Protein AF-A0A7K9PB47-F1 (afdb_monomer_lite)

Secondary structure (DSSP, 8-state):
--------------------TTTT--TT---------------------------------------------------PPS------TTS----HHHHHHHHHHHHHHHHHHHHHHHTT--S-S-SPPPHHHHHHHHHHHHHHHHHHHHHHHHHHHHHHHT---PPP--S--EEEEEEEEE-PPPTT-----------TT-PPPPPPPPPEEEEEEEEESSHHHHHHHS--PPPP-PPP-PBPTTT-SBPSS--

Structure (mmCIF, N/CA/C/O backbone):
data_AF-A0A7K9PB47-F1
#
_entry.id   AF-A0A7K9PB47-F1
#
loop_
_atom_site.group_PDB
_atom_site.id
_atom_site.type_symbol
_atom_site.label_atom_id
_atom_site.label_alt_id
_atom_site.label_comp_id
_atom_site.label_asym_id
_atom_site.label_entity_id
_atom_site.label_seq_id
_atom_site.pdbx_PDB_ins_code
_atom_site.Cartn_x
_atom_site.Cartn_y
_atom_site.Cartn_z
_atom_site.occupancy
_atom_site.B_iso_or_equiv
_atom_site.auth_seq_id
_atom_site.auth_comp_id
_atom_site.auth_asym_id
_atom_site.auth_atom_id
_atom_site.pdbx_PDB_model_num
ATOM 1 N N . GLN A 1 1 ? -32.574 -32.883 -0.681 1.00 42.81 1 GLN A N 1
ATOM 2 C CA . GLN A 1 1 ? -32.271 -33.623 0.556 1.00 42.81 1 GLN A CA 1
ATOM 3 C C . GLN A 1 1 ? -30.793 -33.930 0.488 1.00 42.81 1 GLN A C 1
ATOM 5 O O . GLN A 1 1 ? -30.391 -34.713 -0.362 1.00 42.81 1 GLN A O 1
ATOM 10 N N . GLU A 1 2 ? -29.992 -33.187 1.241 1.00 47.00 2 GLU A N 1
ATOM 11 C CA . GLU A 1 2 ? -28.548 -33.393 1.320 1.00 47.00 2 GLU A CA 1
ATOM 12 C C . GLU A 1 2 ? -28.329 -34.460 2.397 1.00 47.00 2 GLU A C 1
ATOM 14 O O . GLU A 1 2 ? -28.697 -34.274 3.552 1.00 47.00 2 GLU A O 1
ATOM 19 N N . SER A 1 3 ? -27.916 -35.649 1.963 1.00 59.19 3 SER A N 1
ATOM 20 C CA . SER A 1 3 ? -27.775 -36.840 2.800 1.00 59.19 3 SER A CA 1
ATOM 21 C C . SER A 1 3 ? -26.362 -36.865 3.369 1.00 59.19 3 SER A C 1
ATOM 23 O O . SER A 1 3 ? -25.454 -37.336 2.687 1.00 59.19 3 SER A O 1
ATOM 25 N N . GLY A 1 4 ? -26.177 -36.351 4.585 1.00 66.06 4 GLY A N 1
ATOM 26 C CA . GLY A 1 4 ? -24.879 -36.403 5.265 1.00 66.06 4 GLY A CA 1
ATOM 27 C C . GLY A 1 4 ? -24.755 -35.538 6.518 1.00 66.06 4 GLY A C 1
ATOM 28 O O . GLY A 1 4 ? -23.669 -35.032 6.771 1.00 66.06 4 GLY A O 1
ATOM 29 N N . ASP A 1 5 ? -25.842 -35.331 7.265 1.00 70.81 5 ASP A N 1
ATOM 30 C CA . ASP A 1 5 ? -25.784 -34.689 8.584 1.00 70.81 5 ASP A CA 1
ATOM 31 C C . ASP A 1 5 ? -25.682 -35.782 9.655 1.00 70.81 5 ASP A C 1
ATOM 33 O O . ASP A 1 5 ? -26.690 -36.266 10.173 1.00 70.81 5 ASP A O 1
ATOM 37 N N . ASP A 1 6 ? -24.461 -36.266 9.886 1.00 77.88 6 ASP A N 1
ATOM 38 C CA . ASP A 1 6 ? -24.178 -37.116 11.039 1.00 77.88 6 ASP A CA 1
ATOM 39 C C . ASP A 1 6 ? -24.142 -36.238 12.297 1.00 77.88 6 ASP A C 1
ATOM 41 O O . ASP A 1 6 ? -23.393 -35.263 12.375 1.00 77.88 6 ASP A O 1
ATOM 45 N N . GLU A 1 7 ? -24.954 -36.599 13.292 1.00 77.12 7 GLU A N 1
ATOM 46 C CA . GLU A 1 7 ? -25.097 -35.844 14.534 1.00 77.12 7 GLU A CA 1
ATOM 47 C C . GLU A 1 7 ? -23.755 -35.718 15.273 1.00 77.12 7 GLU A C 1
ATOM 49 O O . GLU A 1 7 ? -23.088 -36.714 15.577 1.00 77.12 7 GLU A O 1
ATOM 54 N N . TYR A 1 8 ? -23.358 -34.472 15.556 1.00 78.06 8 TYR A N 1
ATOM 55 C CA . TYR A 1 8 ? -22.094 -34.138 16.207 1.00 78.06 8 TYR A CA 1
ATOM 56 C C . TYR A 1 8 ? -21.969 -34.855 17.557 1.00 78.06 8 TYR A C 1
ATOM 58 O O . TYR A 1 8 ? -22.623 -34.505 18.540 1.00 78.06 8 TYR A O 1
ATOM 66 N N . ARG A 1 9 ? -21.081 -35.850 17.625 1.00 77.06 9 ARG A N 1
ATOM 67 C CA . ARG A 1 9 ? -20.628 -36.423 18.892 1.00 77.06 9 ARG A CA 1
ATOM 68 C C . ARG A 1 9 ? -19.480 -35.574 19.411 1.00 77.06 9 ARG A C 1
ATOM 70 O O . ARG A 1 9 ? -18.341 -35.761 18.998 1.00 77.06 9 ARG A O 1
ATOM 77 N N . GLY A 1 10 ? -19.797 -34.634 20.296 1.00 73.81 10 GLY A N 1
ATOM 78 C CA . GLY A 1 10 ? -18.779 -33.871 21.004 1.00 73.81 10 GLY A CA 1
ATOM 79 C C . GLY A 1 10 ? -17.890 -34.811 21.808 1.00 73.81 10 GLY A C 1
ATOM 80 O O . GLY A 1 10 ? -18.377 -35.519 22.691 1.00 73.81 10 GLY A O 1
ATOM 81 N N . GLU A 1 11 ? -16.593 -34.825 21.509 1.00 66.88 11 GLU A N 1
ATOM 82 C CA . GLU A 1 11 ? -15.598 -35.299 22.462 1.00 66.88 11 GLU A CA 1
ATOM 83 C C . GLU A 1 11 ? -15.623 -34.325 23.639 1.00 66.88 11 GLU A C 1
ATOM 85 O O . GLU A 1 11 ? -14.996 -33.272 23.623 1.00 66.88 11 GLU A O 1
ATOM 90 N N . HIS A 1 12 ? -16.422 -34.653 24.652 1.00 60.69 12 HIS A N 1
ATOM 91 C CA . HIS A 1 12 ? -16.389 -33.985 25.946 1.00 60.69 12 HIS A CA 1
ATOM 92 C C . HIS A 1 12 ? -15.155 -34.486 26.701 1.00 60.69 12 HIS A C 1
ATOM 94 O O . HIS A 1 12 ? -15.243 -35.180 27.710 1.00 60.69 12 HIS A O 1
ATOM 100 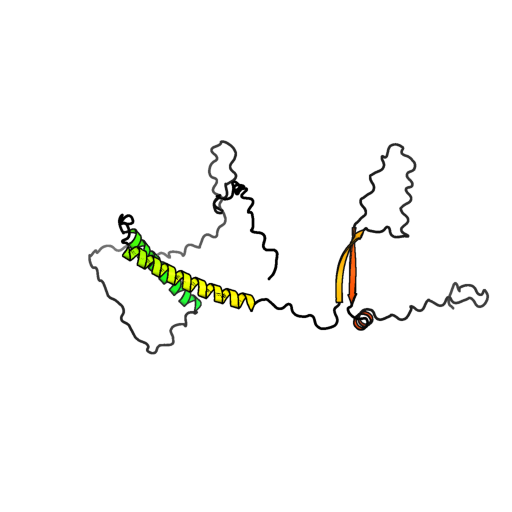N N . SER A 1 13 ? -13.976 -34.209 26.152 1.00 60.25 13 SER A N 1
ATOM 101 C CA . SER A 1 13 ? -12.800 -34.035 26.980 1.00 60.25 13 SER A CA 1
ATOM 102 C C . SER A 1 13 ? -12.888 -32.603 27.487 1.00 60.25 13 SER A C 1
ATOM 104 O O . SER A 1 13 ? -12.475 -31.680 26.788 1.00 60.25 13 SER A O 1
ATOM 106 N N . ASP A 1 14 ? -13.491 -32.416 28.662 1.00 65.88 14 ASP A N 1
ATOM 107 C CA . ASP A 1 14 ? -13.244 -31.219 29.467 1.00 65.88 14 ASP A CA 1
ATOM 108 C C . ASP A 1 14 ? -11.757 -31.231 29.832 1.00 65.88 14 ASP A C 1
ATOM 110 O O . ASP A 1 14 ? -11.345 -31.747 30.868 1.00 65.88 14 ASP A O 1
ATOM 114 N N . SER A 1 15 ? -10.919 -30.771 28.907 1.00 64.94 15 SER A N 1
ATOM 115 C CA . SER A 1 15 ? -9.595 -30.288 29.251 1.00 64.94 15 SER A CA 1
ATOM 116 C C . SER A 1 15 ? -9.831 -28.959 29.945 1.00 64.94 15 SER A C 1
ATOM 118 O O . SER A 1 15 ? -10.261 -28.007 29.289 1.00 64.94 15 SER A O 1
ATOM 120 N N . ASP A 1 16 ? -9.636 -28.928 31.260 1.00 76.12 16 ASP A N 1
ATOM 121 C CA . ASP A 1 16 ? -9.664 -27.691 32.030 1.00 76.12 16 ASP A CA 1
ATOM 122 C C . ASP A 1 16 ? -8.782 -26.647 31.322 1.00 76.12 16 ASP A C 1
ATOM 124 O O . ASP A 1 16 ? -7.660 -26.947 30.910 1.00 76.1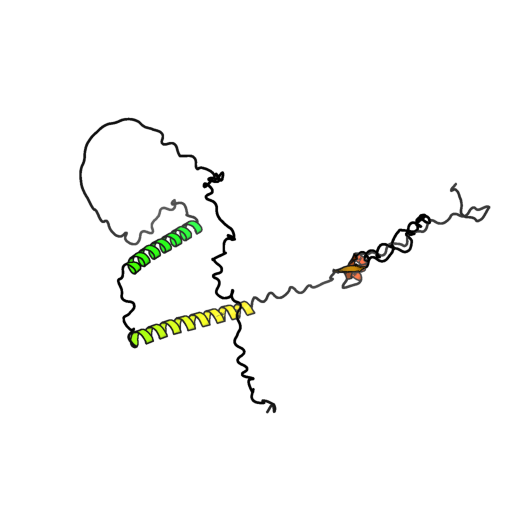2 16 ASP A O 1
ATOM 128 N N . ASP A 1 17 ? -9.327 -25.449 31.102 1.00 82.62 17 ASP A N 1
ATOM 129 C CA . ASP A 1 17 ? -8.623 -24.338 30.456 1.00 82.62 17 ASP A CA 1
ATOM 130 C C . ASP A 1 17 ? -7.521 -23.853 31.412 1.00 82.62 17 ASP A C 1
ATOM 132 O O . ASP A 1 17 ? -7.768 -23.081 32.341 1.00 82.62 17 ASP A O 1
ATOM 136 N N . GLU A 1 18 ? -6.320 -24.419 31.265 1.00 82.31 18 GLU A N 1
ATOM 137 C CA . GLU A 1 18 ? -5.145 -24.066 32.056 1.00 82.31 18 GLU A CA 1
ATOM 138 C C . GLU A 1 18 ? -4.691 -22.653 31.678 1.00 82.31 18 GLU A C 1
ATOM 140 O O . GLU A 1 18 ? -4.152 -22.418 30.596 1.00 82.31 18 GLU A O 1
ATOM 145 N N . VAL A 1 19 ? -4.912 -21.705 32.587 1.00 86.12 19 VAL A N 1
ATOM 146 C CA . VAL A 1 19 ? -4.502 -20.310 32.419 1.00 86.12 19 VAL A CA 1
ATOM 147 C C . VAL A 1 19 ? -3.184 -20.059 33.150 1.00 86.12 19 VAL A C 1
ATOM 149 O O . VAL A 1 19 ? -2.964 -20.583 34.246 1.00 86.12 19 VAL A O 1
ATOM 152 N N . ASP A 1 20 ? -2.303 -19.255 32.552 1.00 88.38 20 ASP A N 1
ATOM 153 C CA . ASP A 1 20 ? -1.016 -18.897 33.146 1.00 88.38 20 ASP A CA 1
ATOM 154 C C . ASP A 1 20 ? -1.204 -18.166 34.486 1.00 88.38 20 ASP A C 1
ATOM 156 O O . ASP A 1 20 ? -2.164 -17.426 34.710 1.00 88.38 20 ASP A O 1
ATOM 160 N N . SER A 1 21 ? -0.258 -18.353 35.408 1.00 84.81 21 SER A N 1
ATOM 161 C CA . SER A 1 21 ? -0.315 -17.754 36.750 1.00 84.81 21 SER A CA 1
ATOM 162 C C . SER A 1 21 ? -0.288 -16.220 36.756 1.00 84.81 21 SER A C 1
ATOM 164 O O . SER A 1 21 ? -0.483 -15.615 37.809 1.00 84.81 21 SER A O 1
ATOM 166 N N . ASP A 1 22 ? 0.006 -15.592 35.616 1.00 85.06 22 ASP A N 1
ATOM 167 C CA . ASP A 1 22 ? -0.012 -14.145 35.433 1.00 85.06 22 ASP A CA 1
ATOM 168 C C . ASP A 1 22 ? -1.356 -13.608 34.911 1.00 85.06 22 ASP A C 1
ATOM 170 O O . ASP A 1 22 ? -1.500 -12.406 34.737 1.00 85.06 22 ASP A O 1
ATOM 174 N N . PHE A 1 23 ? -2.377 -14.446 34.721 1.00 86.31 23 PHE A N 1
ATOM 175 C CA . PHE A 1 23 ? -3.677 -13.987 34.222 1.00 86.31 23 PHE A CA 1
ATOM 176 C C . PHE A 1 23 ? -4.409 -13.023 35.175 1.00 86.31 23 PHE A C 1
ATOM 178 O O . PHE A 1 23 ? -5.126 -12.132 34.722 1.00 86.31 23 PHE A O 1
ATOM 185 N N . ASP A 1 24 ? -4.194 -13.167 36.488 1.00 85.19 24 ASP A N 1
ATOM 186 C CA . ASP A 1 24 ? -4.797 -12.323 37.531 1.00 85.19 24 ASP A CA 1
ATOM 187 C C . ASP A 1 24 ? -3.859 -11.213 38.046 1.00 85.19 24 ASP A C 1
ATOM 189 O O . ASP A 1 24 ? -4.171 -10.557 39.047 1.00 85.19 24 ASP A O 1
ATOM 193 N N . ILE A 1 25 ? -2.696 -10.984 37.419 1.00 80.56 25 ILE A N 1
ATOM 194 C CA . ILE A 1 25 ? -1.851 -9.856 37.834 1.00 80.56 25 ILE A CA 1
ATOM 195 C C . ILE A 1 25 ? -2.499 -8.555 37.368 1.00 80.56 25 ILE A C 1
ATOM 197 O O . ILE A 1 25 ? -2.842 -8.379 36.200 1.00 80.56 25 ILE A O 1
ATOM 201 N N . ASP A 1 26 ? -2.675 -7.623 38.300 1.00 72.88 26 ASP A N 1
ATOM 202 C CA . ASP A 1 26 ? -3.113 -6.277 37.960 1.00 72.88 26 ASP A CA 1
ATOM 203 C C . ASP A 1 26 ? -2.008 -5.615 37.125 1.00 72.88 26 ASP A C 1
ATOM 205 O O . ASP A 1 26 ? -0.890 -5.417 37.604 1.00 72.88 26 ASP A O 1
ATOM 209 N N . GLU A 1 27 ? -2.321 -5.257 35.875 1.00 72.44 27 GLU A N 1
ATOM 210 C CA . GLU A 1 27 ? -1.405 -4.610 34.917 1.00 72.44 27 GLU A CA 1
ATOM 211 C C . GLU A 1 27 ? -0.850 -3.264 35.453 1.00 72.44 27 GLU A C 1
ATOM 213 O O . GLU A 1 27 ? 0.034 -2.651 34.856 1.00 72.44 27 GLU A O 1
ATOM 218 N N . GLY A 1 28 ? -1.369 -2.786 36.593 1.00 64.38 28 GLY A N 1
ATOM 219 C CA . GLY A 1 28 ? -0.919 -1.597 37.311 1.00 64.38 28 GLY A CA 1
ATOM 220 C C . GLY A 1 28 ? 0.114 -1.800 38.429 1.00 64.38 28 GLY A C 1
ATOM 221 O O . GLY A 1 28 ? 0.594 -0.783 38.937 1.00 64.38 28 GLY A O 1
ATOM 222 N N . ASP A 1 29 ? 0.465 -3.030 38.825 1.00 61.06 29 ASP A N 1
ATOM 223 C CA . ASP A 1 29 ? 1.405 -3.285 39.933 1.00 61.06 29 ASP A CA 1
ATOM 224 C C . ASP A 1 29 ? 2.690 -3.964 39.422 1.00 61.06 29 ASP A C 1
ATOM 226 O O . ASP A 1 29 ? 2.887 -5.174 39.518 1.00 61.06 29 ASP A O 1
ATOM 230 N N . GLU A 1 30 ? 3.590 -3.167 38.835 1.00 59.06 30 GLU A N 1
ATOM 231 C CA . GLU A 1 30 ? 4.958 -3.611 38.552 1.00 59.06 30 GLU A CA 1
ATOM 232 C C . GLU A 1 30 ? 5.680 -3.904 39.884 1.00 59.06 30 GLU A C 1
ATOM 234 O O . GLU A 1 30 ? 5.868 -2.980 40.688 1.00 59.06 30 GLU A O 1
ATOM 239 N N . PRO A 1 31 ? 6.161 -5.135 40.145 1.00 58.25 31 PRO A N 1
ATOM 240 C CA . PRO A 1 31 ? 7.009 -5.376 41.298 1.00 58.25 31 PRO A CA 1
ATOM 241 C C . PRO A 1 31 ? 8.332 -4.635 41.092 1.00 58.25 31 PRO A C 1
ATOM 243 O O . PRO A 1 31 ? 9.128 -4.951 40.204 1.00 58.25 31 PRO A O 1
ATOM 246 N N . GLY A 1 32 ? 8.586 -3.641 41.943 1.00 47.91 32 GLY A N 1
ATOM 247 C CA . GLY A 1 32 ? 9.916 -3.074 42.100 1.00 47.91 32 GLY A CA 1
ATOM 248 C C . GLY A 1 32 ? 10.896 -4.203 42.408 1.00 47.91 32 GLY A C 1
ATOM 249 O O . GLY A 1 32 ? 10.715 -4.949 43.367 1.00 47.91 32 GLY A O 1
ATOM 250 N N . SER A 1 33 ? 11.924 -4.344 41.577 1.00 42.16 33 SER A N 1
ATOM 251 C CA . SER A 1 33 ? 13.018 -5.287 41.773 1.00 42.16 33 SER A CA 1
ATOM 252 C C . SER A 1 33 ? 13.777 -4.966 43.071 1.00 42.16 33 SER A C 1
ATOM 254 O O . SER A 1 33 ? 14.760 -4.226 43.052 1.00 42.16 33 SER A O 1
ATOM 256 N N . GLU A 1 34 ? 13.319 -5.496 44.201 1.00 43.62 34 GLU A N 1
ATOM 257 C CA . GLU A 1 34 ? 14.030 -5.486 45.482 1.00 43.62 34 GLU A CA 1
ATOM 258 C C . GLU A 1 34 ? 14.085 -6.911 46.044 1.00 43.62 34 GLU A C 1
ATOM 260 O O . GLU A 1 34 ? 13.350 -7.295 46.949 1.00 43.62 34 GLU A O 1
ATOM 265 N N . GLN A 1 35 ? 15.013 -7.692 45.495 1.00 41.00 35 GLN A N 1
ATOM 266 C CA . GLN A 1 35 ? 15.653 -8.792 46.204 1.00 41.00 35 GLN A CA 1
ATOM 267 C C . GLN A 1 35 ? 17.108 -8.378 46.447 1.00 41.00 35 GLN A C 1
ATOM 269 O O . GLN A 1 35 ? 17.913 -8.405 45.522 1.00 41.00 35 GLN A O 1
ATOM 274 N N . ASP A 1 36 ? 17.386 -7.852 47.644 1.00 36.56 36 ASP A N 1
ATOM 275 C CA . ASP A 1 36 ? 18.501 -8.258 48.520 1.00 36.56 36 ASP A CA 1
ATOM 276 C C . ASP A 1 36 ? 18.820 -7.199 49.602 1.00 36.56 36 ASP A C 1
ATOM 278 O O . ASP A 1 36 ? 19.232 -6.074 49.329 1.00 36.56 36 ASP A O 1
ATOM 282 N N . GLU A 1 37 ? 18.621 -7.633 50.852 1.00 38.53 37 GLU A N 1
ATOM 283 C CA . GLU A 1 37 ? 19.482 -7.466 52.035 1.00 38.53 37 GLU A CA 1
ATOM 284 C C . GLU A 1 37 ? 19.964 -6.065 52.509 1.00 38.53 37 GLU A C 1
ATOM 286 O O . GLU A 1 37 ? 20.836 -5.407 51.947 1.00 38.53 37 GLU A O 1
ATOM 291 N N . ALA A 1 38 ? 19.460 -5.702 53.698 1.00 48.44 38 ALA A N 1
ATOM 292 C CA . ALA A 1 38 ? 20.196 -5.196 54.870 1.00 48.44 38 ALA A CA 1
ATOM 293 C C . ALA A 1 38 ? 21.276 -4.083 54.724 1.00 48.44 38 ALA A C 1
ATOM 295 O O . ALA A 1 38 ? 22.466 -4.366 54.660 1.00 48.44 38 ALA A O 1
ATOM 296 N N . GLU A 1 39 ? 20.891 -2.802 54.901 1.00 43.81 39 GLU A N 1
ATOM 297 C CA . GLU A 1 39 ? 21.663 -1.771 55.652 1.00 43.81 39 GLU A CA 1
ATOM 298 C C . GLU A 1 39 ? 20.893 -0.423 55.773 1.00 43.81 39 GLU A C 1
ATOM 300 O O . GLU A 1 39 ? 20.189 -0.024 54.839 1.00 43.81 39 GLU A O 1
ATOM 305 N N . PRO A 1 40 ? 21.046 0.373 56.859 1.00 53.28 40 PRO A N 1
ATOM 306 C CA . PRO A 1 40 ? 20.328 1.637 57.019 1.00 53.28 40 PRO A CA 1
ATOM 307 C C . PRO A 1 40 ? 21.060 2.782 56.300 1.00 53.28 40 PRO A C 1
ATOM 309 O O . PRO A 1 40 ? 21.861 3.516 56.886 1.00 53.28 40 PRO A O 1
ATOM 312 N N . ARG A 1 41 ? 20.777 2.981 55.008 1.00 48.97 41 ARG A N 1
ATOM 313 C CA . ARG A 1 41 ? 21.405 4.051 54.216 1.00 48.97 41 ARG A CA 1
ATOM 314 C C . ARG A 1 41 ? 20.557 5.325 54.174 1.00 48.97 41 ARG A C 1
ATOM 316 O O . ARG A 1 41 ? 19.419 5.373 53.718 1.00 48.97 41 ARG A O 1
ATOM 323 N N . ARG A 1 42 ? 21.156 6.398 54.697 1.00 58.91 42 ARG A N 1
ATOM 324 C CA . ARG A 1 42 ? 20.595 7.749 54.857 1.00 58.91 42 ARG A CA 1
ATOM 325 C C . ARG A 1 42 ? 20.043 8.279 53.527 1.00 58.91 42 ARG A C 1
ATOM 327 O O . ARG A 1 42 ? 20.755 8.311 52.525 1.00 58.91 42 ARG A O 1
ATOM 334 N N . ARG A 1 43 ? 18.800 8.778 53.539 1.00 53.75 43 ARG A N 1
ATOM 335 C CA . ARG A 1 43 ? 18.141 9.397 52.375 1.00 53.75 43 ARG A CA 1
ATOM 336 C C . ARG A 1 43 ? 18.904 10.640 51.906 1.00 53.75 43 ARG A C 1
ATOM 338 O O . ARG A 1 43 ? 18.721 11.738 52.430 1.00 53.75 43 ARG A O 1
ATOM 345 N N . ARG A 1 44 ? 19.747 10.479 50.885 1.00 56.66 44 ARG A N 1
ATOM 346 C CA . ARG A 1 44 ? 20.346 11.588 50.139 1.00 56.66 44 ARG A CA 1
ATOM 347 C C . ARG A 1 44 ? 19.273 12.141 49.201 1.00 56.66 44 ARG A C 1
ATOM 349 O O . ARG A 1 44 ? 18.940 11.506 48.207 1.00 56.66 44 ARG A O 1
ATOM 356 N N . ARG A 1 45 ? 18.693 13.303 49.530 1.00 61.19 45 ARG A N 1
ATOM 357 C CA . ARG A 1 45 ? 17.743 13.997 48.643 1.00 61.19 45 ARG A CA 1
ATOM 358 C C . ARG A 1 45 ? 18.419 14.254 47.296 1.00 61.19 45 ARG A C 1
ATOM 360 O O . ARG A 1 45 ? 19.369 15.030 47.220 1.00 61.19 45 ARG A O 1
ATOM 367 N N . VAL A 1 46 ? 17.914 13.614 46.247 1.00 51.31 46 VAL A N 1
ATOM 368 C CA . VAL A 1 46 ? 18.215 13.982 44.867 1.00 51.31 46 VAL A CA 1
ATOM 369 C C . VAL A 1 46 ? 17.554 15.335 44.624 1.00 51.31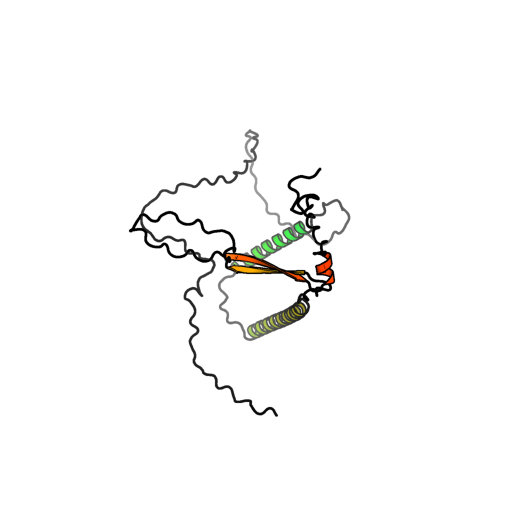 46 VAL A C 1
ATOM 371 O O . VAL A 1 46 ? 16.334 15.450 44.548 1.00 51.31 46 VAL A O 1
ATOM 374 N N . LEU A 1 47 ? 18.369 16.386 44.574 1.00 49.56 47 LEU A N 1
ATOM 375 C CA . LEU A 1 47 ? 17.966 17.693 44.068 1.00 49.56 47 LEU A CA 1
ATOM 376 C C . LEU A 1 47 ? 17.853 17.578 42.547 1.00 49.56 47 LEU A C 1
ATOM 378 O O . LEU A 1 47 ? 18.793 17.892 41.819 1.00 49.56 47 LEU A O 1
ATOM 382 N N . THR A 1 48 ? 16.708 17.116 42.052 1.00 53.72 48 THR A N 1
ATOM 383 C CA . THR A 1 48 ? 16.363 17.355 40.652 1.00 53.72 48 THR A CA 1
ATOM 384 C C . THR A 1 48 ? 16.285 18.867 40.469 1.00 53.72 48 THR A C 1
ATOM 386 O O . THR A 1 48 ? 15.557 19.539 41.204 1.00 53.72 48 THR A O 1
ATOM 389 N N . LYS A 1 49 ? 17.051 19.414 39.518 1.00 60.72 49 LYS A N 1
ATOM 390 C CA . LYS A 1 49 ? 16.946 20.808 39.062 1.00 60.72 49 LYS A CA 1
ATOM 391 C C . LYS A 1 49 ? 15.593 21.015 38.372 1.00 60.72 49 LYS A C 1
ATOM 393 O O . LYS A 1 49 ? 15.526 21.205 37.165 1.00 60.72 49 LYS A O 1
ATOM 398 N N . ALA A 1 50 ? 14.512 20.944 39.135 1.00 61.88 50 ALA A N 1
ATOM 399 C CA . ALA A 1 50 ? 13.202 21.389 38.718 1.00 61.88 50 ALA A CA 1
ATOM 400 C C . ALA A 1 50 ? 13.132 22.898 38.967 1.00 61.88 50 ALA A C 1
ATOM 402 O O . ALA A 1 50 ? 13.527 23.395 40.025 1.00 61.88 50 ALA A O 1
ATOM 403 N N . TYR A 1 51 ? 12.691 23.621 37.945 1.00 59.09 51 TYR A N 1
ATOM 404 C CA . TYR A 1 51 ? 12.468 25.059 37.951 1.00 59.09 51 TYR A CA 1
ATOM 405 C C . TYR A 1 51 ? 11.713 25.497 39.218 1.00 59.09 51 TYR A C 1
ATOM 407 O O . TYR A 1 51 ? 10.596 25.052 39.471 1.00 59.09 51 TYR A O 1
ATOM 415 N N . ARG A 1 52 ? 12.333 26.360 40.033 1.00 67.69 52 ARG A N 1
ATOM 416 C CA . ARG A 1 52 ? 11.689 26.974 41.199 1.00 67.69 52 ARG A CA 1
ATOM 417 C C . ARG A 1 52 ? 11.020 28.256 40.722 1.00 67.69 52 ARG A C 1
ATOM 419 O O . ARG A 1 52 ? 11.721 29.187 40.327 1.00 67.69 52 ARG A O 1
ATOM 426 N N . GLU A 1 53 ? 9.691 28.286 40.736 1.00 65.69 53 GLU A N 1
ATOM 427 C CA . GLU A 1 53 ? 8.927 29.465 40.327 1.00 65.69 53 GLU A CA 1
ATOM 428 C C . GLU A 1 53 ? 9.429 30.721 41.063 1.00 65.69 53 GLU A C 1
ATOM 430 O O . GLU A 1 53 ? 9.624 30.683 42.287 1.00 65.69 53 GLU A O 1
ATOM 435 N N . PRO A 1 54 ? 9.665 31.837 40.350 1.00 60.91 54 PRO A N 1
ATOM 436 C CA . PRO A 1 54 ? 10.111 33.063 40.984 1.00 60.91 54 PRO A CA 1
ATOM 437 C C . PRO A 1 54 ? 9.007 33.575 41.910 1.00 60.91 54 PRO A C 1
ATOM 439 O O . PRO A 1 54 ? 7.910 33.926 41.469 1.00 60.91 54 PRO A O 1
ATOM 442 N N . LEU A 1 55 ? 9.316 33.621 43.210 1.00 60.00 55 LEU A N 1
ATOM 443 C CA . LEU A 1 55 ? 8.481 34.240 44.231 1.00 60.00 55 LEU A CA 1
ATOM 444 C C . LEU A 1 55 ? 8.178 35.670 43.786 1.00 60.00 55 LEU A C 1
ATOM 446 O O . LEU A 1 55 ? 9.057 36.533 43.800 1.00 60.00 55 LEU A O 1
ATOM 450 N N . LYS A 1 56 ? 6.932 35.918 43.371 1.00 56.84 56 LYS A N 1
ATOM 451 C CA . LYS A 1 56 ? 6.440 37.269 43.115 1.00 56.84 56 LYS A CA 1
ATOM 452 C C . LYS A 1 56 ? 6.644 38.055 44.399 1.00 56.84 56 LYS A C 1
ATOM 454 O O . LYS A 1 56 ? 6.018 37.781 45.420 1.00 56.84 56 LYS A O 1
ATOM 459 N N . SER A 1 57 ? 7.584 38.988 44.332 1.00 52.50 57 SER A N 1
ATOM 460 C CA . SER A 1 57 ? 7.958 39.876 45.413 1.00 52.50 57 SER A CA 1
ATOM 461 C C . SER A 1 57 ? 6.706 40.513 46.007 1.00 52.50 57 SER A C 1
ATOM 463 O O . SER A 1 57 ? 6.062 41.352 45.372 1.00 52.50 57 SER A O 1
ATOM 465 N N . LEU A 1 58 ? 6.406 40.142 47.249 1.00 52.97 58 LEU A N 1
ATOM 466 C CA . LEU A 1 58 ? 5.705 41.005 48.182 1.00 52.97 58 LEU A CA 1
ATOM 467 C C . LEU A 1 58 ? 6.539 42.277 48.302 1.00 52.97 58 LEU A C 1
ATOM 469 O O . LEU A 1 58 ? 7.529 42.333 49.033 1.00 52.97 58 LEU A O 1
ATOM 473 N N . ARG A 1 59 ? 6.175 43.299 47.528 1.00 44.69 59 ARG A N 1
ATOM 474 C CA . ARG A 1 59 ? 6.729 44.628 47.732 1.00 44.69 59 ARG A CA 1
ATOM 475 C C . ARG A 1 59 ? 6.064 45.186 48.981 1.00 44.69 59 ARG A C 1
ATOM 477 O O . ARG A 1 59 ? 4.868 45.462 49.003 1.00 44.69 59 ARG A O 1
ATOM 484 N N . ALA A 1 60 ? 6.871 45.273 50.027 1.00 41.72 60 ALA A N 1
ATOM 485 C CA . ALA A 1 60 ? 6.509 45.803 51.322 1.00 41.72 60 ALA A CA 1
ATOM 486 C C . ALA A 1 60 ? 5.891 47.206 51.212 1.00 41.72 60 ALA A C 1
ATOM 488 O O . ALA A 1 60 ? 6.457 48.105 50.588 1.00 41.72 60 ALA A O 1
ATOM 489 N N . LYS A 1 61 ? 4.787 47.411 51.929 1.00 44.22 61 LYS A N 1
ATOM 490 C CA . LYS A 1 61 ? 4.530 48.673 52.619 1.00 44.22 61 LYS A CA 1
ATOM 491 C C . LYS A 1 61 ? 4.486 48.370 54.115 1.00 44.22 61 LYS A C 1
ATOM 493 O O . LYS A 1 61 ? 3.621 47.635 54.576 1.00 44.22 61 LYS A O 1
ATOM 498 N N . LYS A 1 62 ? 5.464 48.909 54.845 1.00 37.16 62 LYS A N 1
ATOM 499 C CA . LYS A 1 62 ? 5.403 49.088 56.299 1.00 37.16 62 LYS A CA 1
ATOM 500 C C . LYS A 1 62 ? 4.358 50.167 56.601 1.00 37.16 62 LYS A C 1
ATOM 502 O O . LYS A 1 62 ? 4.409 51.215 55.965 1.00 37.16 62 LYS A O 1
ATOM 507 N N . ALA A 1 63 ? 3.477 49.938 57.569 1.00 35.31 63 ALA A N 1
ATOM 508 C CA . ALA A 1 63 ? 3.555 50.539 58.906 1.00 35.31 63 ALA A CA 1
ATOM 509 C C . ALA A 1 63 ? 2.244 50.308 59.681 1.00 35.31 63 ALA A C 1
ATOM 511 O O . ALA A 1 63 ? 1.152 50.384 59.126 1.00 35.31 63 ALA A O 1
ATOM 512 N N . GLU A 1 64 ? 2.429 50.011 60.962 1.00 38.06 64 GLU A N 1
ATOM 513 C CA . GLU A 1 64 ? 1.463 49.789 62.039 1.00 38.06 64 GLU A CA 1
ATOM 514 C C . GLU A 1 64 ? 0.416 50.903 62.219 1.00 38.06 64 GLU A C 1
ATOM 516 O O . GLU A 1 64 ? 0.718 52.090 62.098 1.00 38.06 64 GLU A O 1
ATOM 521 N N . GLY A 1 65 ? -0.789 50.497 62.627 1.00 35.62 65 GLY A N 1
ATOM 522 C CA . GLY A 1 65 ? -1.856 51.346 63.159 1.00 35.62 65 GLY A CA 1
ATOM 523 C C . GLY A 1 65 ? -2.985 50.463 63.720 1.00 35.62 65 GLY A C 1
ATOM 524 O O . GLY A 1 65 ? -3.446 49.584 62.991 1.00 35.62 65 GLY A O 1
ATOM 525 N N . PRO A 1 66 ? -3.414 50.603 64.992 1.00 42.06 66 PRO A N 1
ATOM 526 C CA . PRO A 1 66 ? -4.136 49.533 65.674 1.00 42.06 66 PRO A CA 1
ATOM 527 C C . PRO A 1 66 ? -5.659 49.765 65.764 1.00 42.06 66 PRO A C 1
ATOM 529 O O . PRO A 1 66 ? -6.128 50.899 65.742 1.00 42.06 66 PRO A O 1
ATOM 532 N N . ARG A 1 67 ? -6.368 48.664 66.072 1.00 34.28 67 ARG A N 1
ATOM 533 C CA . ARG A 1 67 ? -7.709 48.553 66.704 1.00 34.28 67 ARG A CA 1
ATOM 534 C C . ARG A 1 67 ? -8.946 48.570 65.796 1.00 34.28 67 ARG A C 1
ATOM 536 O O . ARG A 1 67 ? -9.096 49.408 64.921 1.00 34.28 67 ARG A O 1
ATOM 543 N N . GLY A 1 68 ? -9.907 47.721 66.175 1.00 30.25 68 GLY A N 1
ATOM 544 C CA . GLY A 1 68 ? -11.337 47.957 65.953 1.00 30.25 68 GLY A CA 1
ATOM 545 C C . GLY A 1 68 ? -12.086 46.739 65.431 1.00 30.25 68 GLY A C 1
ATOM 546 O O . GLY A 1 68 ? -12.087 46.494 64.234 1.00 30.25 68 GLY A O 1
ATOM 547 N N . GLY A 1 69 ? -12.714 45.971 66.323 1.00 31.62 69 GLY A N 1
ATOM 548 C CA . GLY A 1 69 ? -13.543 44.828 65.943 1.00 31.62 69 GLY A CA 1
ATOM 549 C C . GLY A 1 69 ? -14.909 45.211 65.374 1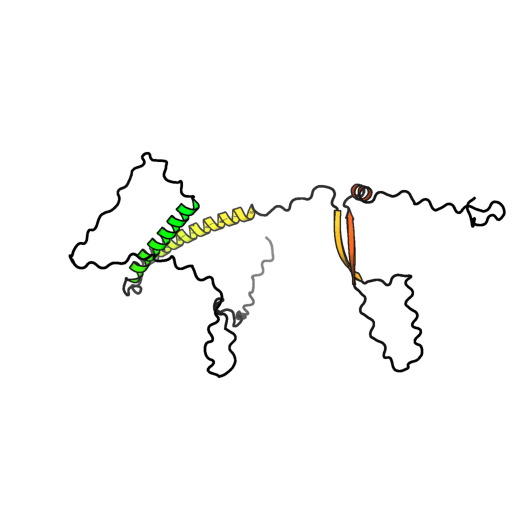.00 31.62 69 GLY A C 1
ATOM 550 O O . GLY A 1 69 ? -15.317 46.366 65.417 1.00 31.62 69 GLY A O 1
ATOM 551 N N . SER A 1 70 ? -15.634 44.216 64.872 1.00 36.06 70 SER A N 1
ATOM 552 C CA . SER A 1 70 ? -17.092 44.078 64.998 1.00 36.06 70 SER A CA 1
ATOM 553 C C . SER A 1 70 ? -17.582 42.865 64.208 1.00 36.06 70 SER A C 1
ATOM 555 O O . SER A 1 70 ? -16.955 42.381 63.271 1.00 36.06 70 SER A O 1
ATOM 557 N N . GLN A 1 71 ? -18.679 42.324 64.717 1.00 40.22 71 GLN A N 1
ATOM 558 C CA . GLN A 1 71 ? -19.345 41.090 64.336 1.00 40.22 71 GLN A CA 1
ATOM 559 C C . GLN A 1 71 ? -20.237 41.260 63.094 1.00 40.22 71 GLN A C 1
ATOM 561 O O . GLN A 1 71 ? -20.579 42.380 62.730 1.00 40.22 71 GLN A O 1
ATOM 566 N N . LYS A 1 72 ? -20.780 40.112 62.643 1.00 33.12 72 LYS A N 1
ATOM 567 C CA . LYS A 1 72 ? -21.991 39.928 61.806 1.00 33.12 72 LYS A CA 1
ATOM 568 C C . LYS A 1 72 ? -21.798 40.295 60.322 1.00 33.12 72 LYS A C 1
ATOM 570 O O . LYS A 1 72 ? -21.020 41.164 59.987 1.00 33.12 72 LYS A O 1
ATOM 575 N N . SER A 1 73 ? -22.437 39.647 59.354 1.00 33.53 73 SER A N 1
ATOM 576 C CA . SER A 1 73 ? -23.582 38.733 59.366 1.00 33.53 73 SER A CA 1
ATOM 577 C C . SER A 1 73 ? -23.623 37.935 58.065 1.00 33.53 73 SER A C 1
ATOM 579 O O . SER A 1 73 ? -23.212 38.392 57.005 1.00 33.53 73 SER A O 1
ATOM 581 N N . ARG A 1 74 ? -24.207 36.749 58.189 1.00 45.03 74 ARG A N 1
ATOM 582 C CA . ARG A 1 74 ? -24.822 35.926 57.150 1.00 45.03 74 ARG A CA 1
ATOM 583 C C . ARG A 1 74 ? -25.718 36.775 56.230 1.00 45.03 74 ARG A C 1
ATOM 585 O O . ARG A 1 74 ? -26.635 37.414 56.734 1.00 45.03 74 ARG A O 1
ATOM 592 N N . GLU A 1 75 ? -25.530 36.695 54.915 1.00 37.09 75 GLU A N 1
ATOM 593 C CA . GLU A 1 75 ? -26.602 37.001 53.964 1.00 37.09 75 GLU A CA 1
ATOM 594 C C . GLU A 1 75 ? -26.571 36.000 52.804 1.00 37.09 75 GLU A C 1
ATOM 596 O O . GLU A 1 75 ? -25.586 35.851 52.085 1.00 37.09 75 GLU A O 1
ATOM 601 N N . VAL A 1 76 ? -27.668 35.256 52.701 1.00 45.31 76 VAL A N 1
ATOM 602 C CA . VAL A 1 76 ? -28.025 34.398 51.577 1.00 45.31 76 VAL A CA 1
ATOM 603 C C . VAL A 1 76 ? -28.688 35.302 50.541 1.00 45.31 76 VAL A C 1
ATOM 605 O O . VAL A 1 76 ? -29.682 35.944 50.859 1.00 45.31 76 VAL A O 1
ATOM 608 N N . LYS A 1 77 ? -28.166 35.329 49.315 1.00 37.09 77 LYS A N 1
ATOM 609 C CA . LYS A 1 77 ? -28.815 35.898 48.121 1.00 37.09 77 LYS A CA 1
ATOM 610 C C . LYS A 1 77 ? -28.553 34.913 46.983 1.00 37.09 77 LYS A C 1
ATOM 612 O O . LYS A 1 77 ? -27.408 34.667 46.629 1.00 37.09 77 LYS A O 1
ATOM 617 N N . SER A 1 78 ? -29.513 34.029 46.735 1.00 36.56 78 SER A N 1
ATOM 618 C CA . SER A 1 78 ? -30.645 34.206 45.813 1.00 36.56 78 SER A CA 1
ATOM 619 C C . SER A 1 78 ? -30.233 33.946 44.362 1.00 36.56 78 SER A C 1
ATOM 621 O O . SER A 1 78 ? -29.408 34.650 43.790 1.00 36.56 78 SER A O 1
ATOM 623 N N . VAL A 1 79 ? -30.844 32.888 43.834 1.00 46.25 79 VAL A N 1
ATOM 624 C CA . VAL A 1 79 ? -30.954 32.437 42.443 1.00 46.25 79 VAL A CA 1
ATOM 625 C C . VAL A 1 79 ? -30.892 33.586 41.423 1.00 46.25 79 VAL A C 1
ATOM 627 O O . VAL A 1 79 ? -31.666 34.534 41.556 1.00 46.25 79 VAL A O 1
ATOM 630 N N . PRO A 1 80 ? -30.054 33.500 40.376 1.00 42.94 80 PRO A N 1
ATOM 631 C CA . PRO A 1 80 ? -30.209 34.341 39.197 1.00 42.94 80 PRO A CA 1
ATOM 632 C C . PRO A 1 80 ? -31.304 33.786 38.284 1.00 42.94 80 PRO A C 1
ATOM 634 O O . PRO A 1 80 ? -31.240 32.647 37.825 1.00 42.94 80 PRO A O 1
ATOM 637 N N . LEU A 1 81 ? -32.308 34.632 38.086 1.00 42.94 81 LEU A N 1
ATOM 638 C CA . LEU A 1 81 ? -33.403 34.522 37.137 1.00 42.94 81 LEU A CA 1
ATOM 639 C C . LEU A 1 81 ? -32.901 34.368 35.693 1.00 42.94 81 LEU A C 1
ATOM 641 O O . LEU A 1 81 ? -31.877 34.928 35.305 1.00 42.94 81 LEU A O 1
ATOM 645 N N . GLU A 1 82 ? -33.687 33.622 34.927 1.00 46.44 82 GLU A N 1
ATOM 646 C CA . GLU A 1 82 ? -33.699 33.559 33.469 1.00 46.44 82 GLU A CA 1
ATOM 647 C C . GLU A 1 82 ? -33.767 34.947 32.795 1.00 46.44 82 GLU A C 1
ATOM 649 O O . GLU A 1 82 ? -34.418 35.864 33.294 1.00 46.44 82 GLU A O 1
ATOM 654 N N . LEU A 1 83 ? -33.169 34.997 31.597 1.00 49.16 83 LEU A N 1
ATOM 655 C CA . LEU A 1 83 ? -33.434 35.900 30.466 1.00 49.16 83 LEU A CA 1
ATOM 656 C C . LEU A 1 83 ? -33.004 37.375 30.575 1.00 49.16 83 LEU A C 1
ATOM 658 O O . LEU A 1 83 ? -33.743 38.245 31.027 1.00 49.16 83 LEU A O 1
ATOM 662 N N . GLN A 1 84 ? -31.854 37.670 29.956 1.00 39.50 84 GLN A N 1
ATOM 663 C CA . GLN A 1 84 ? -31.669 38.918 29.211 1.00 39.50 84 GLN A CA 1
ATOM 664 C C . GLN A 1 84 ? -30.740 38.677 28.010 1.00 39.50 84 GLN A C 1
ATOM 666 O O . GLN A 1 84 ? -29.518 38.808 28.097 1.00 39.50 84 GLN A O 1
ATOM 671 N N . GLU A 1 85 ? -31.335 38.295 26.881 1.00 54.41 85 GLU A N 1
ATOM 672 C CA . GLU A 1 85 ? -30.761 38.564 25.566 1.00 54.41 85 GLU A CA 1
ATOM 673 C C . GLU A 1 85 ? -31.010 40.047 25.267 1.00 54.41 85 GLU A C 1
ATOM 675 O O . GLU A 1 85 ? -32.094 40.409 24.829 1.00 54.41 85 GLU A O 1
ATOM 680 N N . ASP A 1 86 ? -30.046 40.921 25.565 1.00 41.88 86 ASP A N 1
ATOM 681 C CA . ASP A 1 86 ? -29.973 42.222 24.898 1.00 41.88 86 ASP A CA 1
ATOM 682 C C . ASP A 1 86 ? -28.545 42.788 24.902 1.00 41.88 86 ASP A C 1
ATOM 684 O O . ASP A 1 86 ? -27.887 42.916 25.935 1.00 41.88 86 ASP A O 1
ATOM 688 N N . VAL A 1 87 ? -28.092 43.063 23.680 1.00 46.88 87 VAL A N 1
ATOM 689 C CA . VAL A 1 87 ? -27.178 44.123 23.235 1.00 46.88 87 VAL A CA 1
ATOM 690 C C . VAL A 1 87 ? -26.010 44.484 24.162 1.00 46.88 87 VAL A C 1
ATOM 692 O O . VAL A 1 87 ? -26.085 45.281 25.093 1.00 46.88 87 VAL A O 1
ATOM 695 N N . GLY A 1 88 ? -24.844 43.961 23.787 1.00 40.78 88 GLY A N 1
ATOM 696 C CA . GLY A 1 88 ? -23.550 44.377 24.314 1.00 40.78 88 GLY A CA 1
ATOM 697 C C . GLY A 1 88 ? -22.423 43.541 23.727 1.00 40.78 88 GLY A C 1
ATOM 698 O O . GLY A 1 88 ? -21.672 42.912 24.477 1.00 40.78 88 GLY A O 1
ATOM 699 N N . ASP A 1 89 ? -22.326 43.480 22.394 1.00 52.66 89 ASP A N 1
ATOM 700 C CA . ASP A 1 89 ? -21.291 42.714 21.688 1.00 52.66 89 ASP A CA 1
ATOM 701 C C . ASP A 1 89 ? -19.932 43.435 21.741 1.00 52.66 89 ASP A C 1
ATOM 703 O O . ASP A 1 89 ? -19.420 44.032 20.799 1.00 52.66 89 ASP A O 1
ATOM 707 N N . SER A 1 90 ? -19.371 43.475 22.942 1.00 54.16 90 SER A N 1
ATOM 708 C CA . SER A 1 90 ? -17.960 43.771 23.212 1.00 54.16 90 SER A CA 1
ATOM 709 C C . SER A 1 90 ? -17.435 42.891 24.349 1.00 54.16 90 SER A C 1
ATOM 711 O O . SER A 1 90 ? -16.408 43.168 24.973 1.00 54.16 90 SER A O 1
ATOM 713 N N . ARG A 1 91 ? -18.130 41.780 24.623 1.00 62.81 91 ARG A N 1
ATOM 714 C CA . ARG A 1 91 ? -17.645 40.722 25.503 1.00 62.81 91 ARG A CA 1
ATOM 715 C C . ARG A 1 91 ? -16.841 39.767 24.633 1.00 62.81 91 ARG A C 1
ATOM 717 O O . ARG A 1 91 ? -17.408 39.019 23.852 1.00 62.81 91 ARG A O 1
ATOM 724 N N . LYS A 1 92 ? -15.511 39.855 24.751 1.00 63.16 92 LYS A N 1
ATOM 725 C CA . LYS A 1 92 ? -14.508 39.001 24.090 1.00 63.16 92 LYS A CA 1
ATOM 726 C C . LYS A 1 92 ? -15.093 37.617 23.796 1.00 63.16 92 LYS A C 1
ATOM 728 O O . LYS A 1 92 ? -15.351 36.873 24.742 1.00 63.16 92 LYS A O 1
ATOM 733 N N . HIS A 1 93 ? -15.310 37.302 22.517 1.00 72.19 93 HIS A N 1
ATOM 734 C CA . HIS A 1 93 ? -15.773 35.985 22.098 1.00 72.19 93 HIS A CA 1
ATOM 735 C C . HIS A 1 93 ? -14.785 34.948 22.638 1.00 72.19 93 HIS A C 1
ATOM 737 O O . HIS A 1 93 ? -13.634 34.858 22.202 1.00 72.19 93 HIS A O 1
ATOM 743 N N . MET A 1 94 ? -15.199 34.245 23.690 1.00 76.12 94 MET A N 1
ATOM 744 C CA . MET A 1 94 ? -14.375 33.229 24.313 1.00 76.12 94 MET A CA 1
ATOM 745 C C . MET A 1 94 ? -14.310 32.057 23.343 1.00 76.12 94 MET A C 1
ATOM 747 O O . MET A 1 94 ? -15.337 31.625 22.825 1.00 76.12 94 MET A O 1
ATOM 751 N N . ARG A 1 95 ? -13.097 31.568 23.066 1.00 83.56 95 ARG A N 1
ATOM 752 C CA . ARG A 1 95 ? -12.894 30.444 22.146 1.00 83.56 95 ARG A CA 1
ATOM 753 C C . ARG A 1 95 ? -13.803 29.291 22.568 1.00 83.56 95 ARG A C 1
ATOM 755 O O . ARG A 1 95 ? -13.881 28.988 23.759 1.00 83.56 95 ARG A O 1
ATOM 762 N N . GLN A 1 96 ? -14.445 28.645 21.597 1.00 81.12 96 GLN A N 1
ATOM 763 C CA . GLN A 1 96 ? -15.369 27.531 21.839 1.00 81.12 96 GLN A CA 1
ATOM 764 C C . GLN A 1 96 ? -14.748 26.477 22.771 1.00 81.12 96 GLN A C 1
ATOM 766 O O . GLN A 1 96 ? -15.361 26.091 23.763 1.00 81.12 96 GLN A O 1
ATOM 771 N N . SER A 1 97 ? -13.468 26.151 22.571 1.00 84.75 97 SER A N 1
ATOM 772 C CA . SER A 1 97 ? -12.716 25.240 23.441 1.00 84.75 97 SER A CA 1
ATOM 773 C C . SER A 1 97 ? -12.652 25.681 24.907 1.00 84.75 97 SER A C 1
ATOM 775 O O . SER A 1 97 ? -12.737 24.852 25.807 1.00 84.75 97 SER A O 1
ATOM 777 N N . THR A 1 98 ? -12.537 26.982 25.184 1.00 86.12 98 THR A N 1
ATOM 778 C CA . THR A 1 98 ? -12.543 27.512 26.552 1.00 86.12 98 THR A CA 1
ATOM 779 C C . THR A 1 98 ? -13.931 27.385 27.173 1.00 86.12 98 THR A C 1
ATOM 781 O O . THR A 1 98 ? -14.038 26.991 28.329 1.00 86.12 98 THR A O 1
ATOM 784 N N . THR A 1 99 ? -14.994 27.635 26.401 1.00 86.31 99 THR A N 1
ATOM 785 C CA . THR A 1 99 ? -16.376 27.471 26.883 1.00 86.31 99 THR A CA 1
ATOM 786 C C . THR A 1 99 ? -16.722 26.011 27.171 1.00 86.31 99 THR A C 1
ATOM 788 O O . THR A 1 99 ? -17.288 25.709 28.223 1.00 86.31 99 THR A O 1
ATOM 791 N N . GLU A 1 100 ? -16.298 25.088 26.305 1.00 87.25 100 GLU A N 1
ATOM 792 C CA . GLU A 1 100 ? -16.476 23.651 26.507 1.00 87.25 100 GLU A CA 1
ATOM 793 C C . GLU A 1 100 ? -15.667 23.150 27.700 1.00 87.25 100 GLU A C 1
ATOM 795 O O . GLU A 1 100 ? -16.190 22.411 28.531 1.00 87.25 100 GLU A O 1
ATOM 800 N N . HIS A 1 101 ? -14.425 23.611 27.858 1.00 89.12 101 HIS A N 1
ATOM 801 C CA . HIS A 1 101 ? -13.593 23.228 28.993 1.00 89.12 101 HIS A CA 1
ATOM 802 C C . HIS A 1 101 ? -14.149 23.752 30.327 1.00 89.12 101 HIS A C 1
ATOM 804 O O . HIS A 1 101 ? -14.172 23.025 31.326 1.00 89.12 101 HIS A O 1
ATOM 810 N N . THR A 1 102 ? -14.669 24.985 30.358 1.00 91.56 102 THR A N 1
ATOM 811 C CA . THR A 1 102 ? -15.382 25.521 31.528 1.00 91.56 102 THR A CA 1
ATOM 812 C C . THR A 1 102 ? -16.632 24.696 31.836 1.00 91.56 102 THR A C 1
ATOM 814 O O . THR A 1 102 ? -16.853 24.340 32.994 1.00 91.56 102 THR A O 1
ATOM 817 N N . ARG A 1 103 ? -17.408 24.315 30.813 1.00 92.25 103 ARG A N 1
ATOM 818 C CA . ARG A 1 103 ? -18.593 23.460 30.968 1.00 92.25 103 ARG A CA 1
ATOM 819 C C . ARG A 1 103 ? -18.237 22.072 31.511 1.00 92.25 103 ARG A C 1
ATOM 821 O O . ARG A 1 103 ? -18.873 21.615 32.454 1.00 92.25 103 ARG A O 1
ATOM 828 N N . GLN A 1 104 ? -17.198 21.426 30.984 1.00 90.81 104 GLN A N 1
ATOM 829 C CA . GLN A 1 104 ? -16.718 20.124 31.467 1.00 90.81 104 GLN A CA 1
ATOM 830 C C . GLN A 1 104 ? -16.232 20.193 32.920 1.00 90.81 104 GLN A C 1
ATOM 832 O O . GLN A 1 104 ? -16.533 19.316 33.729 1.00 90.81 104 GLN A O 1
ATOM 837 N N . THR A 1 105 ? -15.516 21.261 33.276 1.00 88.12 105 THR A N 1
ATOM 838 C CA . THR A 1 105 ? -15.045 21.480 34.651 1.00 88.12 105 THR A CA 1
ATOM 839 C C . THR A 1 105 ? -16.217 21.682 35.611 1.00 88.12 105 THR A C 1
ATOM 841 O O . THR A 1 105 ? -16.218 21.135 36.715 1.00 88.12 105 THR A O 1
ATOM 844 N N . PHE A 1 106 ? -17.243 22.419 35.180 1.00 91.75 106 PHE A N 1
ATOM 845 C CA . PHE A 1 106 ? -18.463 22.631 35.953 1.00 91.75 106 PHE A CA 1
ATOM 846 C C . PHE A 1 106 ? -19.228 21.323 36.191 1.00 91.75 106 PHE A C 1
ATOM 848 O O . PHE A 1 106 ? -19.592 21.035 37.330 1.00 91.75 106 PHE A O 1
ATOM 855 N N . LEU A 1 107 ? -19.387 20.492 35.156 1.00 91.31 107 LEU A N 1
ATOM 856 C CA . LEU A 1 107 ? -20.010 19.169 35.277 1.00 91.31 107 LEU A CA 1
ATOM 857 C C . LEU A 1 107 ? -19.243 18.266 36.257 1.00 91.31 107 LEU A C 1
ATOM 859 O O . LEU A 1 107 ? -19.854 17.675 37.142 1.00 91.31 107 LEU A O 1
ATOM 863 N N . ARG A 1 108 ? -17.903 18.241 36.193 1.00 88.50 108 ARG A N 1
ATOM 864 C CA . ARG A 1 108 ? -17.052 17.476 37.129 1.00 88.50 108 ARG A CA 1
ATOM 865 C C . ARG A 1 108 ? -17.207 17.938 38.584 1.00 88.50 108 ARG A C 1
ATOM 867 O O . ARG A 1 108 ? -17.171 17.132 39.515 1.00 88.50 108 ARG A O 1
ATOM 874 N N . LEU A 1 109 ? -17.350 19.246 38.807 1.00 87.88 109 LEU A N 1
ATOM 875 C CA . LEU A 1 109 ? -17.582 19.806 40.143 1.00 87.88 109 LEU A CA 1
ATOM 876 C C . LEU A 1 109 ? -18.990 19.492 40.658 1.00 87.88 109 LEU A C 1
ATOM 878 O O . LEU A 1 109 ? -19.143 19.167 41.838 1.00 87.88 109 LEU A O 1
ATOM 882 N N . GLN A 1 110 ? -19.997 19.559 39.786 1.00 86.12 110 GLN A N 1
ATOM 883 C CA . GLN A 1 110 ? -21.373 19.195 40.109 1.00 86.12 110 GLN A CA 1
ATOM 884 C C . GLN A 1 110 ? -21.469 17.710 40.474 1.00 86.12 110 GLN A C 1
ATOM 886 O O . GLN A 1 110 ? -22.023 17.373 41.517 1.00 86.12 110 GLN A O 1
ATOM 891 N N . GLU A 1 111 ? -20.838 16.834 39.692 1.00 83.62 111 GLU A N 1
ATOM 892 C CA . GLU A 1 111 ? -20.739 15.403 39.976 1.00 83.62 111 GLU A CA 1
ATOM 893 C C . GLU A 1 111 ? -20.068 15.143 41.331 1.00 83.62 111 GLU A C 1
ATOM 895 O O . GLU A 1 111 ? -20.618 14.423 42.162 1.00 83.62 111 GLU A O 1
ATOM 900 N N . ARG A 1 112 ? -18.937 15.799 41.630 1.00 80.69 112 ARG A N 1
ATOM 901 C CA . ARG A 1 112 ? -18.264 15.687 42.938 1.00 80.69 112 ARG A CA 1
ATOM 902 C C . ARG A 1 112 ? -19.147 16.169 44.097 1.00 80.69 112 ARG A C 1
ATOM 904 O O . ARG A 1 112 ? -19.113 15.583 45.182 1.00 80.69 112 ARG A O 1
ATOM 911 N N . GLN A 1 113 ? -19.960 17.208 43.893 1.00 78.81 113 GLN A N 1
ATOM 912 C CA . GLN A 1 113 ? -20.935 17.650 44.897 1.00 78.81 113 GLN A CA 1
ATOM 913 C C . GLN A 1 113 ? -22.058 16.627 45.100 1.00 78.81 113 GLN A C 1
ATOM 915 O O . GLN A 1 113 ? -22.424 16.353 46.241 1.00 78.81 113 GLN A O 1
ATOM 920 N N . VAL A 1 114 ? -22.587 16.036 44.028 1.00 72.06 114 VAL A N 1
ATOM 921 C CA . VAL A 1 114 ? -23.653 15.026 44.113 1.00 72.06 114 VAL A CA 1
ATOM 922 C C . VAL A 1 114 ? -23.124 13.729 44.736 1.00 72.06 114 VAL A C 1
ATOM 924 O O . VAL A 1 114 ? -23.756 13.183 45.637 1.00 72.06 114 VAL A O 1
ATOM 927 N N . GLN A 1 115 ? -21.925 13.287 44.356 1.00 62.53 115 GLN A N 1
ATOM 928 C CA . GLN A 1 115 ? -21.254 12.111 44.920 1.00 62.53 115 GLN A CA 1
ATOM 929 C C . GLN A 1 115 ? -20.895 12.293 46.400 1.00 62.53 115 GLN A C 1
ATOM 931 O O . GLN A 1 115 ? -21.062 11.374 47.199 1.00 62.53 115 GLN A O 1
ATOM 936 N N . SER A 1 116 ? -20.452 13.486 46.811 1.00 59.88 116 SER A N 1
ATOM 937 C CA . SER A 1 116 ? -20.170 13.751 48.232 1.00 59.88 116 SER A CA 1
ATOM 938 C C . SER A 1 116 ? -21.439 13.791 49.094 1.00 59.88 116 SER A C 1
ATOM 940 O O . SER A 1 116 ? -21.381 13.433 50.269 1.00 59.88 116 SER A O 1
ATOM 942 N N . LYS A 1 117 ? -22.598 14.140 48.514 1.00 60.69 117 LYS A N 1
ATOM 943 C CA . LYS A 1 117 ? -23.911 13.994 49.166 1.00 60.69 117 LYS A CA 1
ATOM 944 C C . LYS A 1 117 ? -24.383 12.536 49.207 1.00 60.69 117 LYS A C 1
ATOM 946 O O . LYS A 1 117 ? -24.889 12.114 50.240 1.00 60.69 117 LYS A O 1
ATOM 951 N N . ARG A 1 118 ? -24.153 11.754 48.144 1.00 61.19 118 ARG A N 1
ATOM 952 C CA . ARG A 1 118 ? -24.447 10.306 48.098 1.00 61.19 118 ARG A CA 1
ATOM 953 C C . ARG A 1 118 ? -23.610 9.495 49.093 1.00 61.19 118 ARG A C 1
ATOM 955 O O . ARG A 1 118 ? -24.138 8.596 49.731 1.00 61.19 118 ARG A O 1
ATOM 962 N N . LYS A 1 119 ? -22.343 9.869 49.318 1.00 57.41 119 LYS A N 1
ATOM 963 C CA . LYS A 1 119 ? -21.470 9.266 50.349 1.00 57.41 119 LYS A CA 1
ATOM 964 C C . LYS A 1 119 ? -21.863 9.608 51.793 1.00 57.41 119 LYS A C 1
ATOM 966 O O . LYS A 1 119 ? -21.283 9.058 52.721 1.00 57.41 119 LYS A O 1
ATOM 971 N N . LYS A 1 120 ? -22.837 10.501 51.995 1.00 57.19 120 LYS A N 1
ATOM 972 C CA . LYS A 1 120 ? -23.412 10.831 53.308 1.00 57.19 120 LYS A CA 1
ATOM 973 C C . LYS A 1 120 ? -24.803 10.203 53.501 1.00 57.19 120 LYS A C 1
ATOM 975 O O . LYS A 1 120 ? -25.615 10.744 54.245 1.00 57.19 120 LYS A O 1
ATOM 980 N N . GLY A 1 121 ? -25.076 9.092 52.814 1.00 49.84 121 GLY A N 1
ATOM 981 C CA . GLY A 1 121 ? -26.184 8.177 53.092 1.00 49.84 121 GLY A CA 1
ATOM 982 C C . GLY A 1 121 ? -25.666 6.979 53.889 1.00 49.84 121 GLY A C 1
ATOM 983 O O . GLY A 1 121 ? -24.643 6.407 53.528 1.00 49.84 121 GLY A O 1
ATOM 984 N N . GLY A 1 122 ? -26.325 6.668 55.007 1.00 59.78 122 GLY A N 1
ATOM 985 C CA . GLY A 1 122 ? -25.982 5.560 55.902 1.00 59.78 122 GLY A CA 1
ATOM 986 C C . GLY A 1 122 ? -26.199 4.164 55.291 1.00 59.78 122 GLY A C 1
ATOM 987 O O . GLY A 1 122 ? -26.424 4.041 54.087 1.00 59.78 122 GLY A O 1
ATOM 988 N N . PRO A 1 123 ? -26.135 3.100 56.111 1.00 56.53 123 PRO A N 1
ATOM 989 C CA . PRO A 1 123 ? -26.182 1.724 55.640 1.00 56.53 123 PRO A CA 1
ATOM 990 C C . PRO A 1 123 ? -27.609 1.386 55.204 1.00 56.53 123 PRO A C 1
ATOM 992 O O . PRO A 1 123 ? -28.493 1.152 56.028 1.00 56.53 123 PRO A O 1
ATOM 995 N N . ASN A 1 124 ? -27.862 1.402 53.899 1.00 55.16 124 ASN A N 1
ATOM 996 C CA . ASN A 1 124 ? -29.048 0.770 53.334 1.00 55.16 124 ASN A CA 1
ATOM 997 C C . ASN A 1 124 ? -28.796 0.379 51.872 1.00 55.16 124 ASN A C 1
ATOM 999 O O . ASN A 1 124 ? -29.320 0.988 50.949 1.00 55.16 124 ASN A O 1
ATOM 1003 N N . TYR A 1 125 ? -27.954 -0.637 51.683 1.00 55.06 125 TYR A N 1
ATOM 1004 C CA . TYR A 1 125 ? -27.897 -1.423 50.442 1.00 55.06 125 TYR A CA 1
ATOM 1005 C C . TYR A 1 125 ? -28.327 -2.877 50.686 1.00 55.06 125 TYR A C 1
ATOM 1007 O O . TYR A 1 125 ? -28.028 -3.757 49.895 1.00 55.06 125 TYR A O 1
ATOM 1015 N N . GLU A 1 126 ? -29.018 -3.136 51.795 1.00 53.81 126 GLU A N 1
ATOM 1016 C CA . GLU A 1 126 ? -29.437 -4.482 52.203 1.00 53.81 126 GLU A CA 1
ATOM 1017 C C . GLU A 1 126 ? -30.959 -4.574 52.361 1.00 53.81 126 GLU A C 1
ATOM 1019 O O . GLU A 1 126 ? -31.479 -5.439 53.060 1.00 53.81 126 GLU A O 1
ATOM 1024 N N . ARG A 1 127 ? -31.707 -3.656 51.733 1.00 71.19 127 ARG A N 1
ATOM 1025 C CA . ARG A 1 127 ? -33.146 -3.848 51.581 1.00 71.19 127 ARG A CA 1
ATOM 1026 C C . ARG A 1 127 ? -33.342 -4.748 50.361 1.00 71.19 127 ARG A C 1
ATOM 1028 O O . ARG A 1 127 ? -33.016 -4.294 49.267 1.00 71.19 127 ARG A O 1
ATOM 1035 N N . PRO A 1 128 ? -33.813 -5.999 50.521 1.00 75.56 128 PRO A N 1
ATOM 1036 C CA . PRO A 1 128 ? -34.091 -6.852 49.377 1.00 75.56 128 PRO A CA 1
ATOM 1037 C C . PRO A 1 128 ? -35.086 -6.135 48.465 1.00 75.56 128 PRO A C 1
ATOM 1039 O O . PRO A 1 128 ? -36.147 -5.698 48.922 1.00 75.56 128 PRO A O 1
ATOM 1042 N N . LEU A 1 129 ? -34.668 -5.956 47.211 1.00 72.12 129 LEU A N 1
ATOM 1043 C CA . LEU A 1 129 ? -35.411 -5.243 46.185 1.00 72.12 129 LEU A CA 1
ATOM 1044 C C . LEU A 1 129 ? -36.759 -5.942 45.987 1.00 72.12 129 LEU A C 1
ATOM 1046 O O . LEU A 1 129 ? -36.834 -7.173 45.923 1.00 72.12 129 LEU A O 1
ATOM 1050 N N . THR A 1 130 ? -37.837 -5.169 45.960 1.00 86.62 130 THR A N 1
ATOM 1051 C CA . THR A 1 130 ? -39.169 -5.725 45.729 1.00 86.62 130 THR A CA 1
ATOM 1052 C C . THR A 1 130 ? -39.251 -6.313 44.321 1.00 86.62 130 THR A C 1
ATOM 1054 O O . THR A 1 130 ? -38.505 -5.937 43.418 1.00 86.62 130 THR A O 1
ATOM 1057 N N . GLN A 1 131 ? -40.167 -7.259 44.112 1.00 88.25 131 GLN A N 1
ATOM 1058 C CA . GLN A 1 131 ? -40.324 -7.899 42.805 1.00 88.25 131 GLN A CA 1
ATOM 1059 C C . GLN A 1 131 ? -40.665 -6.891 41.692 1.00 88.25 131 GLN A C 1
ATOM 1061 O O . GLN A 1 131 ? -40.259 -7.085 40.553 1.00 88.25 131 GLN A O 1
ATOM 1066 N N . GLU A 1 132 ? -41.374 -5.807 42.015 1.00 87.75 132 GLU A N 1
ATOM 1067 C CA . GLU A 1 132 ? -41.693 -4.731 41.069 1.00 87.75 132 GLU A CA 1
ATOM 1068 C C . GLU A 1 132 ? -40.445 -3.944 40.664 1.00 87.75 132 GLU A C 1
ATOM 1070 O O . GLU A 1 132 ? -40.203 -3.749 39.477 1.00 87.75 132 GLU A O 1
ATOM 1075 N N . GLU A 1 133 ? -39.609 -3.579 41.631 1.00 87.12 133 GLU A N 1
ATOM 1076 C CA . GLU A 1 133 ? -38.343 -2.886 41.387 1.00 87.12 133 GLU A CA 1
ATOM 1077 C C . GLU A 1 133 ? -37.369 -3.758 40.560 1.00 87.12 133 GLU A C 1
ATOM 1079 O O . GLU A 1 133 ? -36.727 -3.257 39.641 1.00 87.12 133 GLU A O 1
ATOM 1084 N N . LEU A 1 134 ? -37.332 -5.078 40.789 1.00 88.62 134 LEU A N 1
ATOM 1085 C CA . LEU A 1 134 ? -36.603 -6.045 39.946 1.00 88.62 134 LEU A CA 1
ATOM 1086 C C . LEU A 1 134 ? -37.096 -6.039 38.489 1.00 88.62 134 LEU A C 1
ATOM 1088 O O . LEU A 1 134 ? -36.301 -6.116 37.552 1.00 88.62 134 LEU A O 1
ATOM 1092 N N . LEU A 1 135 ? -38.414 -5.952 38.287 1.00 93.94 135 LEU A N 1
ATOM 1093 C CA . LEU A 1 135 ? -39.008 -5.881 36.951 1.00 93.94 135 LEU A CA 1
ATOM 1094 C C . LEU A 1 135 ? -38.755 -4.523 36.281 1.00 93.94 135 LEU A C 1
ATOM 1096 O O . LEU A 1 135 ? -38.636 -4.461 35.058 1.00 93.94 135 LEU A O 1
ATOM 1100 N N . GLU A 1 136 ? -38.671 -3.438 37.048 1.00 90.31 136 GLU A N 1
ATOM 1101 C CA . GLU A 1 136 ? -38.298 -2.116 36.538 1.00 90.31 136 GLU A CA 1
ATOM 1102 C C . GLU A 1 136 ? -36.822 -2.063 36.135 1.00 90.31 136 GLU A C 1
ATOM 1104 O O . GLU A 1 136 ? -36.511 -1.594 35.039 1.00 90.31 136 GLU A O 1
ATOM 1109 N N . GLU A 1 137 ? -35.921 -2.623 36.946 1.00 87.44 137 GLU A N 1
ATOM 1110 C CA . GLU A 1 137 ? -34.507 -2.768 36.587 1.00 87.44 137 GLU A CA 1
ATOM 1111 C C . GLU A 1 137 ? -34.330 -3.634 35.334 1.00 87.44 137 GLU A C 1
ATOM 1113 O O . GLU A 1 137 ? -33.570 -3.269 34.431 1.00 87.44 137 GLU A O 1
ATOM 1118 N N . ALA A 1 138 ? -35.082 -4.734 35.221 1.00 94.19 138 ALA A N 1
AT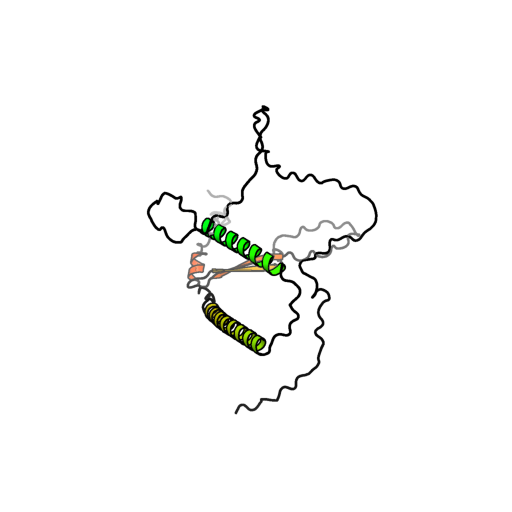OM 1119 C CA . ALA A 1 138 ? -35.071 -5.579 34.029 1.00 94.19 138 ALA A CA 1
ATOM 1120 C C . ALA A 1 138 ? -35.503 -4.813 32.765 1.00 94.19 138 ALA A C 1
ATOM 1122 O O . ALA A 1 138 ? -34.822 -4.907 31.745 1.00 94.19 138 ALA A O 1
ATOM 1123 N N . LYS A 1 139 ? -36.568 -4.000 32.833 1.00 95.94 139 LYS A N 1
ATOM 1124 C CA . LYS A 1 139 ? -37.029 -3.166 31.702 1.00 95.94 139 LYS A CA 1
ATOM 1125 C C . LYS A 1 139 ? -36.005 -2.109 31.300 1.00 95.94 139 LYS A C 1
ATOM 1127 O O . LYS A 1 139 ? -35.770 -1.898 30.115 1.00 95.94 139 LYS A O 1
ATOM 1132 N N . ILE A 1 140 ? -35.376 -1.454 32.276 1.00 94.69 140 ILE A N 1
ATOM 1133 C CA . ILE A 1 140 ? -34.324 -0.464 32.007 1.00 94.69 140 ILE A CA 1
ATOM 1134 C C . ILE A 1 140 ? -33.128 -1.144 31.328 1.00 94.69 140 ILE A C 1
ATOM 1136 O O . ILE A 1 140 ? -32.564 -0.614 30.372 1.00 94.69 140 ILE A O 1
ATOM 1140 N N . THR A 1 141 ? -32.759 -2.339 31.789 1.00 95.38 141 THR A N 1
ATOM 1141 C CA . THR A 1 141 ? -31.664 -3.125 31.206 1.00 95.38 141 THR A CA 1
ATOM 1142 C C . THR A 1 141 ? -32.000 -3.574 29.786 1.00 95.38 141 THR A C 1
ATOM 1144 O O . THR A 1 141 ? -31.148 -3.501 28.903 1.00 95.38 141 THR A O 1
ATOM 1147 N N . GLU A 1 142 ? -33.247 -3.974 29.537 1.00 95.44 142 GLU A N 1
ATOM 1148 C CA . GLU A 1 142 ? -33.751 -4.308 28.204 1.00 95.44 142 GLU A CA 1
ATOM 1149 C C . GLU A 1 142 ? -33.659 -3.108 27.252 1.00 95.44 142 GLU A C 1
ATOM 1151 O O . GLU A 1 142 ? -33.121 -3.243 26.155 1.00 95.44 142 GLU A O 1
ATOM 1156 N N . GLU A 1 143 ? -34.092 -1.920 27.680 1.00 96.19 143 GLU A N 1
ATOM 1157 C CA . GLU A 1 143 ? -34.001 -0.699 26.871 1.00 96.19 143 GLU A CA 1
ATOM 1158 C C . GLU A 1 143 ? -32.541 -0.331 26.555 1.00 96.19 143 GLU A C 1
ATOM 1160 O O . GLU A 1 143 ? -32.207 0.030 25.422 1.00 96.19 143 GLU A O 1
ATOM 1165 N N . ILE A 1 144 ? -31.640 -0.473 27.534 1.00 95.62 144 ILE A N 1
ATOM 1166 C CA . ILE A 1 144 ? -30.200 -0.252 27.342 1.00 95.62 144 ILE A CA 1
ATOM 1167 C C . ILE A 1 144 ? -29.624 -1.271 26.355 1.00 95.62 144 ILE A C 1
ATOM 1169 O O . ILE A 1 144 ? -28.862 -0.890 25.462 1.00 95.62 144 ILE A O 1
ATOM 1173 N N . ASN A 1 145 ? -29.999 -2.542 26.482 1.00 96.12 145 ASN A N 1
ATOM 1174 C CA . ASN A 1 145 ? -29.544 -3.608 25.599 1.00 96.12 145 ASN A CA 1
ATOM 1175 C C . ASN A 1 145 ? -30.039 -3.393 24.165 1.00 96.12 145 ASN A C 1
ATOM 1177 O O . ASN A 1 145 ? -29.235 -3.474 23.238 1.00 96.12 145 ASN A O 1
ATOM 1181 N N . LEU A 1 146 ? -31.314 -3.035 23.978 1.00 97.38 146 LEU A N 1
ATOM 1182 C CA . LEU A 1 146 ? -31.886 -2.700 22.670 1.00 97.38 146 LEU A CA 1
ATOM 1183 C C . LEU A 1 146 ? -31.156 -1.518 22.029 1.00 97.38 146 LEU A C 1
ATOM 1185 O O . LEU A 1 146 ? -30.721 -1.596 20.882 1.00 97.38 146 LEU A O 1
ATOM 1189 N N . ARG A 1 147 ? -30.928 -0.443 22.790 1.00 95.94 147 ARG A N 1
ATOM 1190 C CA . ARG A 1 147 ? -30.197 0.731 22.299 1.00 95.94 147 ARG A CA 1
ATOM 1191 C C . ARG A 1 147 ? -28.737 0.415 21.964 1.00 95.94 147 ARG A C 1
ATOM 1193 O O . ARG A 1 147 ? -28.185 0.971 21.013 1.00 95.94 147 ARG A O 1
ATOM 1200 N N . SER A 1 148 ? -28.098 -0.449 22.751 1.00 96.69 148 SER A N 1
ATOM 1201 C CA . SER A 1 148 ? -26.739 -0.930 22.496 1.00 96.69 148 SER A CA 1
ATOM 1202 C C . SER A 1 148 ? -26.679 -1.750 21.205 1.00 96.69 148 SER A C 1
ATOM 1204 O O . SER A 1 148 ? -25.800 -1.518 20.374 1.00 96.69 148 SER A O 1
ATOM 1206 N N . LEU A 1 149 ? -27.657 -2.635 20.995 1.00 95.56 149 LEU A N 1
ATOM 1207 C CA . LEU A 1 149 ? -27.782 -3.460 19.798 1.00 95.56 149 LEU A CA 1
ATOM 1208 C C . LEU A 1 149 ? -27.983 -2.606 18.540 1.00 95.56 149 LEU A C 1
ATOM 1210 O O . LEU A 1 149 ? -27.223 -2.747 17.586 1.00 95.56 149 LEU A O 1
ATOM 1214 N N . GLU A 1 150 ? -28.905 -1.640 18.561 1.00 95.75 150 GLU A N 1
ATOM 1215 C CA . GLU A 1 150 ? -29.097 -0.702 17.445 1.00 95.75 150 GLU A CA 1
ATOM 1216 C C . GLU A 1 150 ? -27.817 0.082 17.111 1.00 95.75 150 GLU A C 1
ATOM 1218 O O . GLU A 1 150 ? -27.494 0.332 15.945 1.00 95.75 150 GLU A O 1
ATOM 1223 N N . ASN A 1 151 ? -27.060 0.493 18.133 1.00 94.44 151 ASN A N 1
ATOM 1224 C CA . ASN A 1 151 ? -25.789 1.180 17.931 1.00 94.44 151 ASN A CA 1
ATOM 1225 C C . ASN A 1 151 ? -24.729 0.242 17.328 1.00 94.44 151 ASN A C 1
ATOM 1227 O O . ASN A 1 151 ? -23.987 0.646 16.431 1.00 94.44 151 ASN A O 1
ATOM 1231 N N . TYR A 1 152 ? -24.680 -1.013 17.778 1.00 94.25 152 TYR A N 1
ATOM 1232 C CA . TYR A 1 152 ? -23.795 -2.035 17.226 1.00 94.25 152 TYR A CA 1
ATOM 1233 C C . TYR A 1 152 ? -24.101 -2.307 15.750 1.00 94.25 152 TYR A C 1
ATOM 1235 O O . TYR A 1 152 ? -23.189 -2.301 14.925 1.00 94.25 152 TYR A O 1
ATOM 1243 N N . GLU A 1 153 ? -25.377 -2.442 15.387 1.00 94.12 153 GLU A N 1
ATOM 1244 C CA . GLU A 1 153 ? -25.817 -2.627 14.001 1.00 94.12 153 GLU A CA 1
ATOM 1245 C C . GLU A 1 153 ? -25.412 -1.455 13.096 1.00 94.12 153 GLU A C 1
ATOM 1247 O O . GLU A 1 153 ? -24.963 -1.657 11.962 1.00 94.12 153 GLU A O 1
ATOM 1252 N N . ARG A 1 154 ? -25.507 -0.214 13.597 1.00 92.38 154 ARG A N 1
ATOM 1253 C CA . ARG A 1 154 ? -25.022 0.971 12.868 1.00 92.38 154 ARG A CA 1
ATOM 1254 C C . ARG A 1 154 ? -23.515 0.910 12.633 1.00 92.38 154 ARG A C 1
ATOM 1256 O O . ARG A 1 154 ? -23.067 1.122 11.505 1.00 92.38 154 ARG A O 1
ATOM 1263 N N . LEU A 1 155 ? -22.740 0.580 13.666 1.00 88.12 155 LEU A N 1
ATOM 1264 C CA . LEU A 1 155 ? -21.284 0.454 13.564 1.00 88.12 155 LEU A CA 1
ATOM 1265 C C . LEU A 1 155 ? -20.868 -0.680 12.613 1.00 88.12 155 LEU A C 1
ATOM 1267 O O . LEU A 1 155 ? -19.955 -0.500 11.808 1.00 88.12 155 LEU A O 1
ATOM 1271 N N . GLU A 1 156 ? -21.559 -1.819 12.643 1.00 89.12 156 GLU A N 1
ATOM 1272 C CA . GLU A 1 156 ? -21.412 -2.934 11.697 1.00 89.12 156 GLU A CA 1
ATOM 1273 C C . GLU A 1 156 ? -21.645 -2.487 10.244 1.00 89.12 156 GLU A C 1
ATOM 1275 O O . GLU A 1 156 ? -20.837 -2.775 9.351 1.00 89.12 156 GLU A O 1
ATOM 1280 N N . ALA A 1 157 ? -22.739 -1.761 9.995 1.00 86.19 157 ALA A N 1
ATOM 1281 C CA . ALA A 1 157 ? -23.086 -1.267 8.668 1.00 86.19 157 ALA A CA 1
ATOM 1282 C C . ALA A 1 157 ? -22.047 -0.269 8.138 1.00 86.19 157 ALA A C 1
ATOM 1284 O O . ALA A 1 157 ? -21.717 -0.292 6.950 1.00 86.19 157 ALA A O 1
ATOM 1285 N N . ASP A 1 158 ? -21.499 0.586 8.997 1.00 81.75 158 ASP A N 1
ATOM 1286 C CA . ASP A 1 158 ? -20.491 1.569 8.603 1.00 81.75 158 ASP A CA 1
ATOM 1287 C C . ASP A 1 158 ? -19.103 0.944 8.433 1.00 81.75 158 ASP A C 1
ATOM 1289 O O . ASP A 1 158 ? -18.411 1.256 7.460 1.00 81.75 158 ASP A O 1
ATOM 1293 N N . LYS A 1 159 ? -18.737 -0.042 9.261 1.00 84.44 159 LYS A N 1
ATOM 1294 C CA . LYS A 1 159 ? -17.518 -0.850 9.089 1.00 84.44 159 LYS A CA 1
ATOM 1295 C C . LYS A 1 159 ? -17.516 -1.583 7.743 1.00 84.44 159 LYS A C 1
ATOM 1297 O O . LYS A 1 159 ? -16.492 -1.606 7.060 1.00 84.44 159 LYS A O 1
ATOM 1302 N N . LYS A 1 160 ? -18.671 -2.106 7.309 1.00 74.38 160 LYS A N 1
ATOM 1303 C CA . LYS A 1 160 ? -18.850 -2.724 5.978 1.00 74.38 160 LYS A CA 1
ATOM 1304 C C . LYS A 1 160 ? -18.683 -1.715 4.832 1.00 74.38 160 LYS A C 1
ATOM 1306 O O . LYS A 1 160 ? -18.157 -2.070 3.777 1.00 74.38 160 LYS A O 1
ATOM 1311 N N . LYS A 1 161 ? -19.072 -0.450 5.023 1.00 72.25 161 LYS A N 1
ATOM 1312 C CA . LYS A 1 161 ? -18.910 0.622 4.017 1.00 72.25 161 LYS A CA 1
ATOM 1313 C C . LYS A 1 161 ? -17.489 1.192 3.977 1.00 72.25 161 LYS A C 1
ATOM 1315 O O . LYS A 1 161 ? -17.032 1.606 2.913 1.00 72.25 161 LYS A O 1
ATOM 1320 N N . GLN A 1 162 ? -16.789 1.200 5.111 1.00 66.75 162 GLN A N 1
ATOM 1321 C CA . GLN A 1 162 ? -15.454 1.785 5.271 1.00 66.75 162 GLN A CA 1
ATOM 1322 C C . GLN A 1 162 ? -14.309 0.800 4.975 1.00 66.75 162 GLN A C 1
ATOM 1324 O O . GLN A 1 162 ? -13.150 1.069 5.294 1.00 66.75 162 GLN A O 1
ATOM 1329 N N . VAL A 1 163 ? -14.585 -0.330 4.320 1.00 73.06 163 VAL A N 1
ATOM 1330 C CA . VAL A 1 163 ? -13.518 -1.159 3.751 1.00 73.06 163 VAL A CA 1
ATOM 1331 C C . VAL A 1 163 ? -12.838 -0.341 2.657 1.00 73.06 163 VAL A C 1
ATOM 1333 O O . VAL A 1 163 ? -13.384 -0.142 1.569 1.00 73.06 163 VAL A O 1
ATOM 1336 N N . GLN A 1 164 ? -11.647 0.177 2.961 1.00 71.62 164 GLN A N 1
ATOM 1337 C CA . GLN A 1 164 ? -10.843 0.949 2.024 1.00 71.62 164 GLN A CA 1
ATOM 1338 C C . GLN A 1 164 ? -10.619 0.111 0.763 1.00 71.62 164 GLN A C 1
ATOM 1340 O O . GLN A 1 164 ? -9.837 -0.842 0.750 1.00 71.62 164 GLN A O 1
ATOM 1345 N N . LYS A 1 165 ? -11.318 0.456 -0.322 1.00 76.06 165 LYS A N 1
ATOM 1346 C CA . LYS A 1 165 ? -11.088 -0.170 -1.623 1.00 76.06 165 LYS A CA 1
ATOM 1347 C C . LYS A 1 165 ? -9.653 0.160 -2.018 1.00 76.06 165 LYS A C 1
ATOM 1349 O O . LYS A 1 165 ? -9.348 1.323 -2.290 1.00 76.06 165 LYS A O 1
ATOM 1354 N N . LYS A 1 166 ? -8.769 -0.847 -2.029 1.00 78.19 166 LYS A N 1
ATOM 1355 C CA . LYS A 1 166 ? -7.387 -0.685 -2.500 1.00 78.19 166 LYS A CA 1
ATOM 1356 C C . LYS A 1 166 ? -7.440 0.015 -3.856 1.00 78.19 166 LYS A C 1
ATOM 1358 O O . LYS A 1 166 ? -8.120 -0.457 -4.771 1.00 78.19 166 LYS A O 1
ATOM 1363 N N . ARG A 1 167 ? -6.783 1.175 -3.964 1.00 80.00 167 ARG A N 1
ATOM 1364 C CA . ARG A 1 167 ? -6.737 1.942 -5.213 1.00 80.00 167 ARG A CA 1
ATOM 1365 C C . ARG A 1 167 ? -6.194 1.017 -6.299 1.00 80.00 167 ARG A C 1
ATOM 1367 O O . ARG A 1 167 ? -5.094 0.487 -6.161 1.00 80.00 167 ARG A O 1
ATOM 1374 N N . LYS A 1 168 ? -6.976 0.798 -7.357 1.00 83.25 168 LYS A N 1
ATOM 1375 C CA . LYS A 1 168 ? -6.517 0.040 -8.523 1.00 83.25 168 LYS A CA 1
ATOM 1376 C C . LYS A 1 168 ? -5.423 0.871 -9.191 1.00 83.25 168 LYS A C 1
ATOM 1378 O O . LYS A 1 168 ? -5.681 2.006 -9.585 1.00 83.25 168 LYS A O 1
ATOM 1383 N N . ILE A 1 169 ? -4.206 0.339 -9.262 1.00 82.88 169 ILE A N 1
ATOM 1384 C CA . ILE A 1 169 ? -3.124 0.965 -10.024 1.00 82.88 169 ILE A CA 1
ATOM 1385 C C . ILE A 1 169 ? -3.461 0.738 -11.499 1.00 82.88 169 ILE A C 1
ATOM 1387 O O . ILE A 1 169 ? -3.510 -0.407 -11.944 1.00 82.88 169 ILE A O 1
ATOM 1391 N N . VAL A 1 170 ? -3.768 1.814 -12.223 1.00 88.50 170 VAL A N 1
ATOM 1392 C CA . VAL A 1 170 ? -4.115 1.777 -13.650 1.00 88.50 170 VAL A CA 1
ATOM 1393 C C . VAL A 1 170 ? -2.963 2.397 -14.435 1.00 88.50 170 VAL A C 1
ATOM 1395 O O . VAL A 1 170 ? -2.619 3.553 -14.196 1.00 88.50 170 VAL A O 1
ATOM 1398 N N . GLY A 1 171 ? -2.381 1.631 -15.360 1.00 90.25 171 GLY A N 1
ATOM 1399 C CA . GLY A 1 171 ? -1.291 2.061 -16.241 1.00 90.25 171 GLY A CA 1
ATOM 1400 C C . GLY A 1 171 ? -0.017 1.215 -16.107 1.00 90.25 171 GLY A C 1
ATOM 1401 O O . GLY A 1 171 ? -0.005 0.259 -15.329 1.00 90.25 171 GLY A O 1
ATOM 1402 N N . PRO A 1 172 ? 1.041 1.561 -16.865 1.00 93.88 172 PRO A N 1
ATOM 1403 C CA . PRO A 1 172 ? 2.359 0.944 -16.759 1.00 93.88 172 PRO A CA 1
ATOM 1404 C C . PRO A 1 172 ? 2.916 0.957 -15.334 1.00 93.88 172 PRO A C 1
ATOM 1406 O O . PRO A 1 172 ? 2.929 1.999 -14.675 1.00 93.88 172 PRO A O 1
ATOM 1409 N N . VAL A 1 173 ? 3.404 -0.187 -14.859 1.00 93.62 173 VAL A N 1
ATOM 1410 C CA . VAL A 1 173 ? 3.971 -0.354 -13.519 1.00 93.62 173 VAL A CA 1
ATOM 1411 C C . VAL A 1 173 ? 5.404 -0.852 -13.624 1.00 93.62 173 VAL A C 1
ATOM 1413 O O . VAL A 1 173 ? 5.684 -1.857 -14.275 1.00 93.62 173 VAL A O 1
ATOM 1416 N N . ILE A 1 174 ? 6.294 -0.173 -12.903 1.00 95.06 174 ILE A N 1
ATOM 1417 C CA . ILE A 1 174 ? 7.663 -0.625 -12.659 1.00 95.06 174 ILE A CA 1
ATOM 1418 C C . ILE A 1 174 ? 7.702 -1.201 -11.246 1.00 95.06 174 ILE A C 1
ATOM 1420 O O . ILE A 1 174 ? 7.342 -0.509 -10.290 1.00 95.06 174 ILE A O 1
ATOM 1424 N N . ARG A 1 175 ? 8.106 -2.464 -11.100 1.00 95.31 175 ARG A N 1
ATOM 1425 C CA . ARG A 1 175 ? 8.220 -3.120 -9.790 1.00 95.31 175 ARG A CA 1
ATOM 1426 C C . ARG A 1 175 ? 9.674 -3.427 -9.480 1.00 95.31 175 ARG A C 1
ATOM 1428 O O . ARG A 1 175 ? 10.403 -3.928 -10.332 1.00 95.31 175 ARG A O 1
ATOM 1435 N N . TYR A 1 176 ? 10.045 -3.173 -8.233 1.00 95.69 176 TYR A N 1
ATOM 1436 C CA . TYR A 1 176 ? 11.362 -3.461 -7.688 1.00 95.69 176 TYR A CA 1
ATOM 1437 C C . TYR A 1 176 ? 11.226 -4.598 -6.686 1.00 95.69 176 TYR A C 1
ATOM 1439 O O . TYR A 1 176 ? 10.368 -4.541 -5.804 1.00 95.69 176 TYR A O 1
ATOM 1447 N N . TRP A 1 177 ? 12.072 -5.612 -6.806 1.00 96.25 177 TRP A N 1
ATOM 1448 C CA . TRP A 1 177 ? 12.206 -6.645 -5.787 1.00 96.25 177 TRP A CA 1
ATOM 1449 C C . TRP A 1 177 ? 13.681 -6.915 -5.523 1.00 96.25 177 TRP A C 1
ATOM 1451 O O . TRP A 1 177 ? 14.450 -7.258 -6.423 1.00 96.25 177 TRP A O 1
ATOM 1461 N N . SER A 1 178 ? 14.077 -6.708 -4.272 1.00 95.12 178 SER A N 1
ATOM 1462 C CA . SER A 1 178 ? 15.404 -7.016 -3.761 1.00 95.12 178 SER A CA 1
ATOM 1463 C C . SER A 1 178 ? 15.373 -8.365 -3.0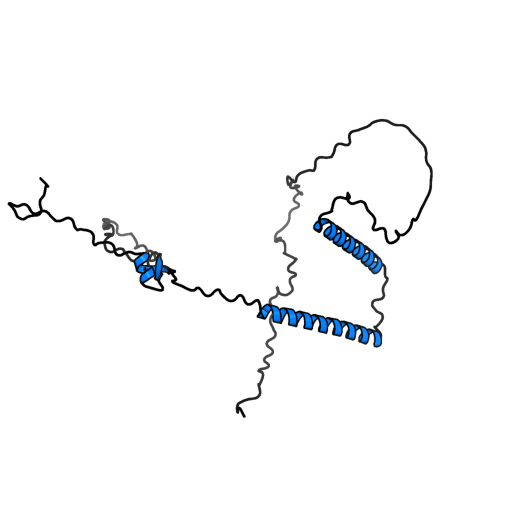57 1.00 95.12 178 SER A C 1
ATOM 1465 O O . SER A 1 178 ? 14.486 -8.644 -2.253 1.00 95.12 178 SER A O 1
ATOM 1467 N N . LEU A 1 179 ? 16.347 -9.211 -3.373 1.00 95.00 179 LEU A N 1
ATOM 1468 C CA . LEU A 1 179 ? 16.536 -10.516 -2.754 1.00 95.00 179 LEU A CA 1
ATOM 1469 C C . LEU A 1 179 ? 17.974 -10.621 -2.250 1.00 95.00 179 LEU A C 1
ATOM 1471 O O . LEU A 1 179 ? 18.902 -10.115 -2.885 1.00 95.00 179 LEU A O 1
ATOM 1475 N N . THR A 1 180 ? 18.169 -11.285 -1.118 1.00 94.38 180 THR A N 1
ATOM 1476 C CA . THR A 1 180 ? 19.506 -11.619 -0.621 1.00 94.38 180 THR A CA 1
ATOM 1477 C C . THR A 1 180 ? 20.033 -12.816 -1.407 1.00 94.38 180 THR A C 1
ATOM 1479 O O . THR A 1 180 ? 19.412 -13.876 -1.401 1.00 94.38 180 THR A O 1
ATOM 1482 N N . MET A 1 181 ? 21.166 -12.650 -2.083 1.00 90.88 181 MET A N 1
ATOM 1483 C CA . MET A 1 181 ? 21.828 -13.673 -2.891 1.00 90.88 181 MET A CA 1
ATOM 1484 C C . MET A 1 181 ? 23.207 -14.011 -2.307 1.00 90.88 181 MET A C 1
ATOM 1486 O O . MET A 1 181 ? 23.830 -13.157 -1.673 1.00 90.88 181 MET A O 1
ATOM 1490 N N . PRO A 1 182 ? 23.717 -15.233 -2.514 1.00 88.50 182 PRO A N 1
ATOM 1491 C CA . PRO A 1 182 ? 25.110 -15.548 -2.215 1.00 88.50 182 PRO A CA 1
ATOM 1492 C C . PRO A 1 182 ? 26.061 -14.696 -3.070 1.00 88.50 182 PRO A C 1
ATOM 1494 O O . PRO A 1 182 ? 25.814 -14.497 -4.263 1.00 88.50 182 PRO A O 1
ATOM 1497 N N . LEU A 1 183 ? 27.153 -14.217 -2.475 1.00 83.81 183 LEU A N 1
ATOM 1498 C CA . LEU A 1 183 ? 28.271 -13.613 -3.193 1.00 83.81 183 LEU A CA 1
ATOM 1499 C C . LEU A 1 183 ? 28.958 -14.712 -4.007 1.00 83.81 183 LEU A C 1
ATOM 1501 O O . LEU A 1 183 ? 29.615 -15.590 -3.452 1.00 83.81 183 LEU A O 1
ATOM 1505 N N . LEU A 1 184 ? 28.760 -14.681 -5.326 1.00 77.62 184 LEU A N 1
ATOM 1506 C CA . LEU A 1 184 ? 29.502 -15.535 -6.247 1.00 77.62 184 LEU A CA 1
ATOM 1507 C C . LEU A 1 184 ? 30.948 -15.021 -6.341 1.00 77.62 184 LEU A C 1
ATOM 1509 O O . LEU A 1 184 ? 31.128 -13.805 -6.452 1.00 77.62 184 LEU A O 1
ATOM 1513 N N . PRO A 1 185 ? 31.962 -15.905 -6.324 1.00 69.19 185 PRO A N 1
ATOM 1514 C CA . PRO A 1 185 ? 33.337 -15.515 -6.619 1.00 69.19 185 PRO A CA 1
ATOM 1515 C C . PRO A 1 185 ? 33.396 -14.852 -8.004 1.00 69.19 185 PRO A C 1
ATOM 1517 O O . PRO A 1 185 ? 32.871 -15.409 -8.971 1.00 69.19 185 PRO A O 1
ATOM 1520 N N . GLU A 1 186 ? 33.978 -13.653 -8.111 1.00 69.12 186 GLU A N 1
ATOM 1521 C CA . GLU A 1 186 ? 34.172 -13.003 -9.414 1.00 69.12 186 GLU A CA 1
ATOM 1522 C C . GLU A 1 186 ? 35.165 -13.832 -10.250 1.00 69.12 186 GLU A C 1
ATOM 1524 O O . GLU A 1 186 ? 36.300 -14.022 -9.812 1.00 69.12 186 GLU A O 1
ATOM 1529 N N . PRO A 1 187 ? 34.802 -14.307 -11.457 1.00 54.34 187 PRO A N 1
ATOM 1530 C CA . PRO A 1 187 ? 35.763 -14.960 -12.335 1.00 54.34 187 PRO A CA 1
ATOM 1531 C C . PRO A 1 187 ? 36.741 -13.904 -12.868 1.00 54.34 187 PRO A C 1
ATOM 1533 O O . PRO A 1 187 ? 36.389 -13.120 -13.748 1.00 54.34 187 PRO A O 1
ATOM 1536 N N . GLY A 1 188 ? 37.957 -13.865 -12.319 1.00 58.31 188 GLY A N 1
ATOM 1537 C CA . GLY A 1 188 ? 39.036 -12.982 -12.786 1.00 58.31 188 GLY A CA 1
ATOM 1538 C C . GLY A 1 188 ? 39.682 -12.090 -11.726 1.00 58.31 188 GLY A C 1
ATOM 1539 O O . GLY A 1 188 ? 40.546 -11.290 -12.075 1.00 58.31 188 GLY A O 1
ATOM 1540 N N . ARG A 1 189 ? 39.306 -12.211 -10.447 1.00 51.94 189 ARG A N 1
ATOM 1541 C CA . ARG A 1 189 ? 40.217 -11.826 -9.365 1.00 51.94 189 ARG A CA 1
ATOM 1542 C C . ARG A 1 189 ? 41.007 -13.068 -9.005 1.00 51.94 189 ARG A C 1
ATOM 1544 O O . ARG A 1 189 ? 40.467 -13.951 -8.352 1.00 51.94 189 ARG A O 1
ATOM 1551 N N . ASP A 1 190 ? 42.231 -13.149 -9.512 1.00 51.47 190 ASP A N 1
ATOM 1552 C CA . ASP A 1 190 ? 43.201 -14.122 -9.032 1.00 51.47 190 ASP A CA 1
ATOM 1553 C C . ASP A 1 190 ? 43.247 -14.009 -7.505 1.00 51.47 190 ASP A C 1
ATOM 1555 O O . ASP A 1 190 ? 43.527 -12.933 -6.962 1.00 51.47 190 ASP A O 1
ATOM 1559 N N . ASP A 1 191 ? 42.901 -15.097 -6.817 1.00 53.97 191 ASP A N 1
ATOM 1560 C CA . ASP A 1 191 ? 43.231 -15.252 -5.408 1.00 53.97 191 ASP A CA 1
ATOM 1561 C C . ASP A 1 191 ? 44.724 -14.919 -5.256 1.00 53.97 191 ASP A C 1
ATOM 1563 O O . ASP A 1 191 ? 45.524 -15.341 -6.103 1.00 53.97 191 ASP A O 1
ATOM 1567 N N . PRO A 1 192 ? 45.138 -14.136 -4.241 1.00 55.75 192 PRO A N 1
ATOM 1568 C CA . PRO A 1 192 ? 46.556 -13.958 -3.992 1.00 55.75 192 PRO A CA 1
ATOM 1569 C C . PRO A 1 192 ? 47.138 -15.354 -3.783 1.00 55.75 192 PRO A C 1
ATOM 1571 O O . PRO A 1 192 ? 46.771 -16.050 -2.840 1.00 55.75 192 PRO A O 1
ATOM 1574 N N . VAL A 1 193 ? 47.987 -15.781 -4.718 1.00 51.00 193 VAL A N 1
ATOM 1575 C CA . VAL A 1 193 ? 48.756 -17.015 -4.605 1.00 51.00 193 VAL A CA 1
ATOM 1576 C C . VAL A 1 193 ? 49.503 -16.910 -3.284 1.00 51.00 193 VAL A C 1
ATOM 1578 O O . VAL A 1 193 ? 50.371 -16.049 -3.132 1.00 51.00 193 VAL A O 1
ATOM 1581 N N . ASP A 1 194 ? 49.097 -17.722 -2.317 1.00 52.34 194 ASP A N 1
ATOM 1582 C CA . ASP A 1 194 ? 49.722 -17.791 -1.009 1.00 52.34 194 ASP A CA 1
ATOM 1583 C C . ASP A 1 194 ? 51.143 -18.334 -1.192 1.00 52.34 194 ASP A C 1
ATOM 1585 O O . ASP A 1 194 ? 51.357 -19.522 -1.440 1.00 52.34 194 ASP A O 1
ATOM 1589 N N . VAL A 1 195 ? 52.127 -17.434 -1.175 1.00 54.12 195 VAL A N 1
ATOM 1590 C CA . VAL A 1 195 ? 53.551 -17.785 -1.160 1.00 54.12 195 VAL A CA 1
ATOM 1591 C C . VAL A 1 195 ? 53.988 -17.945 0.300 1.00 54.12 195 VAL A C 1
ATOM 1593 O O . VAL A 1 195 ? 54.921 -17.291 0.746 1.00 54.12 195 VAL A O 1
ATOM 1596 N N . GLU A 1 196 ? 53.327 -18.816 1.062 1.00 49.25 196 GLU A N 1
ATOM 1597 C CA . GLU A 1 196 ? 53.784 -19.260 2.387 1.00 49.25 196 GLU A CA 1
ATOM 1598 C C . GLU A 1 196 ? 53.820 -20.791 2.453 1.00 49.25 196 GLU A C 1
ATOM 1600 O O . GLU A 1 196 ? 53.141 -21.468 3.215 1.00 49.25 196 GLU A O 1
ATOM 1605 N N . GLY A 1 197 ? 54.684 -21.374 1.627 1.00 53.84 197 GLY A N 1
ATOM 1606 C CA . GLY A 1 197 ? 55.074 -22.772 1.755 1.00 53.84 197 GLY A CA 1
ATOM 1607 C C . GLY A 1 197 ? 56.258 -22.963 2.699 1.00 53.84 197 GLY A C 1
ATOM 1608 O O . GLY A 1 197 ? 57.251 -23.499 2.229 1.00 53.84 197 GLY A O 1
ATOM 1609 N N . LEU A 1 198 ? 56.206 -22.522 3.965 1.00 48.28 198 LEU A N 1
ATOM 1610 C CA . LEU A 1 198 ? 57.247 -22.811 4.974 1.00 48.28 198 LEU A CA 1
ATOM 1611 C C . LEU A 1 198 ? 56.758 -22.647 6.441 1.00 48.28 198 LEU A C 1
ATOM 1613 O O . LEU A 1 198 ? 57.420 -21.987 7.229 1.00 48.28 198 LEU A O 1
ATOM 1617 N N . ASP A 1 199 ? 55.648 -23.269 6.855 1.00 46.50 199 ASP A N 1
ATOM 1618 C CA . ASP A 1 199 ? 55.447 -23.572 8.290 1.00 46.50 199 ASP A CA 1
ATOM 1619 C C . ASP A 1 199 ? 54.497 -24.777 8.495 1.00 46.50 199 ASP A C 1
ATOM 1621 O O . ASP A 1 199 ? 53.363 -24.747 8.014 1.00 46.50 199 ASP A O 1
ATOM 1625 N N . PRO A 1 200 ? 54.923 -25.872 9.162 1.00 52.28 200 PRO A N 1
ATOM 1626 C CA . PRO A 1 200 ? 54.138 -27.108 9.259 1.00 52.28 200 PRO A CA 1
ATOM 1627 C C . PRO A 1 200 ? 53.045 -27.127 10.349 1.00 52.28 200 PRO A C 1
ATOM 1629 O O . PRO A 1 200 ? 52.393 -28.158 10.487 1.00 52.28 200 PRO A O 1
ATOM 1632 N N . ASP A 1 201 ? 52.803 -26.033 11.087 1.00 50.84 201 ASP A N 1
ATOM 1633 C CA . ASP A 1 201 ? 51.861 -26.011 12.231 1.00 50.84 201 ASP A CA 1
ATOM 1634 C C . ASP A 1 201 ? 50.652 -25.055 12.089 1.00 50.84 201 ASP A C 1
ATOM 1636 O O . ASP A 1 201 ? 49.931 -24.797 13.056 1.00 50.84 201 ASP A O 1
ATOM 1640 N N . SER A 1 202 ? 50.346 -24.560 10.884 1.00 48.91 202 SER A N 1
ATOM 1641 C CA . SER A 1 202 ? 49.115 -23.783 10.660 1.00 48.91 202 SER A CA 1
ATOM 1642 C C . SER A 1 202 ? 47.926 -24.698 10.350 1.00 48.91 202 SER A C 1
ATOM 1644 O O . SER A 1 202 ? 47.779 -25.229 9.249 1.00 48.91 202 SER A O 1
ATOM 1646 N N . HIS A 1 203 ? 47.045 -24.884 11.334 1.00 55.19 203 HIS A N 1
ATOM 1647 C CA . HIS A 1 203 ? 45.746 -25.526 11.132 1.00 55.19 203 HIS A CA 1
ATOM 1648 C C . HIS A 1 203 ? 44.916 -24.765 10.077 1.00 55.19 203 HIS A C 1
ATOM 1650 O O . HIS A 1 203 ? 44.856 -23.534 10.135 1.00 55.19 203 HIS A O 1
ATOM 1656 N N . PRO A 1 204 ? 44.217 -25.453 9.150 1.00 50.88 204 PRO A N 1
ATOM 1657 C CA . PRO A 1 204 ? 43.383 -24.776 8.166 1.00 50.88 204 PRO A CA 1
ATOM 1658 C C . PRO A 1 204 ? 42.229 -24.062 8.877 1.00 50.88 204 PRO A C 1
ATOM 1660 O O . PRO A 1 204 ? 41.397 -24.694 9.533 1.00 50.88 204 PRO A O 1
ATOM 1663 N N . ALA A 1 205 ? 42.182 -22.734 8.753 1.00 60.47 205 ALA A N 1
ATOM 1664 C CA . ALA A 1 205 ? 41.044 -21.945 9.199 1.00 60.47 205 ALA A CA 1
ATOM 1665 C C . ALA A 1 205 ? 39.766 -22.443 8.491 1.00 60.47 205 ALA A C 1
ATOM 1667 O O . ALA A 1 205 ? 39.811 -22.765 7.299 1.00 60.47 205 ALA A O 1
ATOM 1668 N N . PRO A 1 206 ? 38.620 -22.528 9.193 1.00 59.50 206 PRO A N 1
ATOM 1669 C CA . PRO A 1 206 ? 37.376 -22.961 8.572 1.00 59.50 206 PRO A CA 1
ATOM 1670 C C . PRO A 1 206 ? 37.010 -22.011 7.420 1.00 59.50 206 PRO A C 1
ATOM 1672 O O . PRO A 1 206 ? 37.233 -20.802 7.542 1.00 59.50 206 PRO A O 1
ATOM 1675 N N . PRO A 1 207 ? 36.441 -22.522 6.310 1.00 65.06 207 PRO A N 1
ATOM 1676 C CA . PRO A 1 207 ? 36.056 -21.680 5.187 1.00 65.06 207 PRO A CA 1
ATOM 1677 C C . PRO A 1 207 ? 35.094 -20.599 5.681 1.00 65.06 207 PRO A C 1
ATOM 1679 O O . PRO A 1 207 ? 34.065 -20.903 6.292 1.00 65.06 207 PRO A O 1
ATOM 1682 N N . ALA A 1 208 ? 35.450 -19.334 5.443 1.00 64.06 208 ALA A N 1
ATOM 1683 C CA . ALA A 1 208 ? 34.586 -18.209 5.765 1.00 64.06 208 ALA A CA 1
ATOM 1684 C C . ALA A 1 208 ? 33.200 -18.448 5.136 1.00 64.06 208 ALA A C 1
ATOM 1686 O O . ALA A 1 208 ? 33.122 -18.908 3.990 1.00 64.06 208 ALA A O 1
ATOM 1687 N N . PRO A 1 209 ? 32.099 -18.175 5.861 1.00 64.38 209 PRO A N 1
ATOM 1688 C CA . PRO A 1 209 ? 30.767 -18.378 5.313 1.00 64.38 209 PRO A CA 1
ATOM 1689 C C . PRO A 1 209 ? 30.632 -17.568 4.018 1.00 64.38 209 PRO A C 1
ATOM 1691 O O . PRO A 1 209 ? 31.110 -16.429 3.973 1.00 64.38 209 PRO A O 1
ATOM 1694 N N . PRO A 1 210 ? 29.988 -18.117 2.968 1.00 73.94 210 PRO A N 1
ATOM 1695 C CA . PRO A 1 210 ? 29.833 -17.407 1.710 1.00 73.94 210 PRO A CA 1
ATOM 1696 C C . PRO A 1 210 ? 29.170 -16.066 2.004 1.00 73.94 210 PRO A C 1
ATOM 1698 O O . PRO A 1 210 ? 28.098 -16.003 2.620 1.00 73.94 210 PRO A O 1
ATOM 1701 N N . GLY A 1 211 ? 29.847 -14.987 1.613 1.00 83.06 211 GLY A N 1
ATOM 1702 C CA . GLY A 1 211 ? 29.325 -13.648 1.817 1.00 83.06 211 GLY A CA 1
ATOM 1703 C C . GLY A 1 211 ? 27.934 -13.521 1.185 1.00 83.06 211 GLY A C 1
ATOM 1704 O O . GLY A 1 211 ? 27.581 -14.245 0.255 1.00 83.06 211 GLY A O 1
ATOM 1705 N N . LYS A 1 212 ? 27.106 -12.610 1.691 1.00 88.81 212 LYS A N 1
ATOM 1706 C CA . LYS A 1 212 ? 25.770 -12.342 1.139 1.00 88.81 212 LYS A CA 1
ATOM 1707 C C . LYS A 1 212 ? 25.775 -10.976 0.460 1.00 88.81 212 LYS A C 1
ATOM 1709 O O . LYS A 1 212 ? 26.365 -10.038 0.988 1.00 88.81 212 LYS A O 1
ATOM 1714 N N . CYS A 1 213 ? 25.101 -10.845 -0.677 1.00 89.62 213 CYS A N 1
ATOM 1715 C CA . CYS A 1 213 ? 24.857 -9.571 -1.351 1.00 89.62 213 CYS A CA 1
ATOM 1716 C C . CYS A 1 213 ? 23.362 -9.344 -1.573 1.00 89.62 213 CYS A C 1
ATOM 1718 O O . CYS A 1 213 ? 22.569 -10.284 -1.625 1.00 89.62 213 CYS A O 1
ATOM 1720 N N . SER A 1 214 ? 22.954 -8.085 -1.708 1.00 92.06 214 SER A N 1
ATOM 1721 C CA . SER A 1 214 ? 21.615 -7.758 -2.187 1.00 92.06 214 SER A CA 1
ATOM 1722 C C . SER A 1 214 ? 21.616 -7.741 -3.714 1.00 92.06 214 SER A C 1
ATOM 1724 O O . SER A 1 214 ? 22.455 -7.105 -4.352 1.00 92.06 214 SER A O 1
ATOM 1726 N N . ARG A 1 215 ? 20.656 -8.440 -4.319 1.00 93.56 215 ARG A N 1
ATOM 1727 C CA . ARG A 1 215 ? 20.390 -8.378 -5.753 1.00 93.56 215 ARG A CA 1
ATOM 1728 C C . ARG A 1 215 ? 19.023 -7.761 -5.979 1.00 93.56 215 ARG A C 1
ATOM 1730 O O . ARG A 1 215 ? 18.007 -8.319 -5.571 1.00 93.56 215 ARG A O 1
ATOM 1737 N N . THR A 1 216 ? 19.009 -6.619 -6.652 1.00 95.00 216 THR A N 1
ATOM 1738 C CA . THR A 1 216 ? 17.780 -5.915 -7.020 1.00 95.00 216 THR A CA 1
ATOM 1739 C C . THR A 1 216 ? 17.411 -6.250 -8.453 1.00 95.00 216 THR A C 1
ATOM 1741 O O . THR A 1 216 ? 18.225 -6.106 -9.363 1.00 95.00 216 THR A O 1
ATOM 1744 N N . PHE A 1 217 ? 16.172 -6.671 -8.658 1.00 94.31 217 PHE A N 1
ATOM 1745 C CA . PHE A 1 217 ? 15.588 -6.860 -9.975 1.00 94.31 217 PHE A CA 1
ATOM 1746 C C . PHE A 1 217 ? 14.506 -5.808 -10.198 1.00 94.31 217 PHE A C 1
ATOM 1748 O O . PHE A 1 217 ? 13.768 -5.433 -9.282 1.00 94.31 217 PHE A O 1
ATOM 1755 N N . ILE A 1 218 ? 14.422 -5.350 -11.440 1.00 95.12 218 ILE A N 1
ATOM 1756 C CA . ILE A 1 218 ? 13.454 -4.358 -11.887 1.00 95.12 218 ILE A CA 1
ATOM 1757 C C . ILE A 1 218 ? 12.629 -5.024 -12.979 1.00 95.12 218 ILE A C 1
ATOM 1759 O O . ILE A 1 218 ? 13.191 -5.536 -13.945 1.00 95.12 218 ILE A O 1
ATOM 1763 N N . SER A 1 219 ? 11.310 -5.030 -12.824 1.00 95.00 219 SER A N 1
ATOM 1764 C CA . SER A 1 219 ? 10.390 -5.494 -13.860 1.00 95.00 219 SER A CA 1
ATOM 1765 C C . SER A 1 219 ? 9.506 -4.370 -14.355 1.00 95.00 219 SER A C 1
ATOM 1767 O O . SER A 1 219 ? 9.168 -3.437 -13.622 1.00 95.00 219 SER A O 1
ATOM 1769 N N . PHE A 1 220 ? 9.110 -4.513 -15.608 1.00 95.62 220 PHE A N 1
ATOM 1770 C CA . PHE A 1 220 ? 8.247 -3.596 -16.319 1.00 95.62 220 PHE A CA 1
ATOM 1771 C C . PHE A 1 220 ? 7.010 -4.374 -16.751 1.00 95.62 220 PHE A C 1
ATOM 1773 O O . PHE A 1 220 ? 7.115 -5.529 -17.160 1.00 95.62 220 PHE A O 1
ATOM 1780 N N . SER A 1 221 ? 5.834 -3.763 -16.635 1.00 94.94 221 SER A N 1
ATOM 1781 C CA . SER A 1 221 ? 4.591 -4.350 -17.148 1.00 94.94 221 SER A CA 1
ATOM 1782 C C . SER A 1 221 ? 4.527 -4.411 -18.672 1.00 94.94 221 SER A C 1
ATOM 1784 O O . SER A 1 221 ? 3.748 -5.189 -19.213 1.00 94.94 221 SER A O 1
ATOM 1786 N N . ASP A 1 222 ? 5.289 -3.556 -19.348 1.00 93.69 222 ASP A N 1
ATOM 1787 C CA . ASP A 1 222 ? 5.258 -3.356 -20.791 1.00 93.69 222 ASP A CA 1
ATOM 1788 C C . ASP A 1 222 ? 6.635 -2.939 -21.318 1.00 93.69 222 ASP A C 1
ATOM 1790 O O . ASP A 1 222 ? 7.389 -2.207 -20.666 1.00 93.69 222 ASP A O 1
ATOM 1794 N N . ASP A 1 223 ? 6.921 -3.367 -22.544 1.00 92.88 223 ASP A N 1
ATOM 1795 C CA . ASP A 1 223 ? 8.206 -3.137 -23.203 1.00 92.88 223 ASP A CA 1
ATOM 1796 C C . ASP A 1 223 ? 8.422 -1.664 -23.567 1.00 92.88 223 ASP A C 1
ATOM 1798 O O . ASP A 1 223 ? 9.550 -1.178 -23.554 1.00 92.88 223 ASP A O 1
ATOM 1802 N N . ALA A 1 224 ? 7.351 -0.913 -23.845 1.00 92.50 224 ALA A N 1
ATOM 1803 C CA . ALA A 1 224 ? 7.452 0.505 -24.189 1.00 92.50 224 ALA A CA 1
ATOM 1804 C C . ALA A 1 224 ? 8.031 1.332 -23.028 1.00 92.50 224 ALA A C 1
ATOM 1806 O O . ALA A 1 224 ? 8.871 2.211 -23.235 1.00 92.50 224 ALA A O 1
ATOM 1807 N N . THR A 1 225 ? 7.616 1.034 -21.794 1.00 92.94 225 THR A N 1
ATOM 1808 C CA . THR A 1 225 ? 8.169 1.660 -20.588 1.00 92.94 225 THR A CA 1
ATOM 1809 C C . THR A 1 225 ? 9.617 1.238 -20.361 1.00 92.94 225 THR A C 1
ATOM 1811 O O . THR A 1 225 ? 10.433 2.091 -20.007 1.00 92.94 225 THR A O 1
ATOM 1814 N N . PHE A 1 226 ? 9.955 -0.032 -20.612 1.00 93.44 226 PHE A N 1
ATOM 1815 C CA . PHE A 1 226 ? 11.334 -0.514 -20.535 1.00 93.44 226 PHE A CA 1
ATOM 1816 C C . PHE A 1 226 ? 12.248 0.218 -21.525 1.00 93.44 226 PHE A C 1
ATOM 1818 O O . PHE A 1 226 ? 13.224 0.826 -21.099 1.00 93.44 226 PHE A O 1
ATOM 1825 N N . GLU A 1 227 ? 11.908 0.241 -22.815 1.00 92.81 227 GLU A N 1
ATOM 1826 C CA . GLU A 1 227 ? 12.718 0.871 -23.871 1.00 92.81 227 GLU A CA 1
ATOM 1827 C C . GLU A 1 227 ? 12.846 2.393 -23.675 1.00 92.81 227 GLU A C 1
ATOM 1829 O O . GLU A 1 227 ? 13.859 2.992 -24.032 1.00 92.81 227 GLU A O 1
ATOM 1834 N N . ARG A 1 228 ? 11.856 3.043 -23.046 1.00 90.88 228 ARG A N 1
ATOM 1835 C CA . ARG A 1 228 ? 11.960 4.458 -22.650 1.00 90.88 228 ARG A CA 1
ATOM 1836 C C . ARG A 1 228 ? 12.959 4.677 -21.511 1.00 90.88 228 ARG A C 1
ATOM 1838 O O . ARG A 1 228 ? 13.656 5.688 -21.506 1.00 90.88 228 ARG A O 1
ATOM 1845 N N . CYS A 1 229 ? 12.990 3.781 -20.525 1.00 90.25 229 CYS A N 1
ATOM 1846 C CA . CYS A 1 229 ? 13.895 3.867 -19.374 1.00 90.25 229 CYS A CA 1
ATOM 1847 C C . CYS A 1 229 ? 15.318 3.395 -19.706 1.00 90.25 229 CYS A C 1
ATOM 1849 O O . CYS A 1 229 ? 16.283 3.933 -19.167 1.00 90.25 229 CYS A O 1
ATOM 1851 N N . PHE A 1 230 ? 15.440 2.420 -20.603 1.00 89.81 230 PHE A N 1
ATOM 1852 C CA . PHE A 1 230 ? 16.685 1.824 -21.070 1.00 89.81 230 PHE A CA 1
ATOM 1853 C C . PHE A 1 230 ? 16.759 1.915 -22.595 1.00 89.81 230 PHE A C 1
ATOM 1855 O O . PHE A 1 230 ? 16.652 0.897 -23.283 1.00 89.81 230 PHE A O 1
ATOM 1862 N N . PRO A 1 231 ? 16.936 3.128 -23.148 1.00 87.19 231 PRO A N 1
ATOM 1863 C CA . PRO A 1 231 ? 17.036 3.288 -24.587 1.00 87.19 231 PRO A CA 1
ATOM 1864 C C . PRO A 1 231 ? 18.231 2.489 -25.099 1.00 87.19 231 PRO A C 1
ATOM 1866 O O . PRO A 1 231 ? 19.344 2.612 -24.578 1.00 87.19 231 PRO A O 1
ATOM 1869 N N . ARG A 1 232 ? 18.012 1.676 -26.137 1.00 83.69 232 ARG A N 1
ATOM 1870 C CA . ARG A 1 232 ? 19.096 0.949 -26.805 1.00 83.69 232 ARG A CA 1
ATOM 1871 C C . ARG A 1 232 ? 20.131 1.948 -27.311 1.00 83.69 232 ARG A C 1
ATOM 1873 O O . ARG A 1 232 ? 19.910 2.664 -28.289 1.00 83.69 232 ARG A O 1
ATOM 1880 N N . GLY A 1 233 ? 21.266 2.005 -26.619 1.00 80.31 233 GLY A N 1
ATOM 1881 C CA . GLY A 1 233 ? 22.408 2.796 -27.044 1.00 80.31 233 GLY A CA 1
ATOM 1882 C C . GLY A 1 233 ? 22.880 2.335 -28.420 1.00 80.31 233 GLY A C 1
ATOM 1883 O O . GLY A 1 233 ? 22.809 1.151 -28.758 1.00 80.31 233 GLY A O 1
ATOM 1884 N N . ARG A 1 234 ? 23.388 3.269 -29.231 1.00 79.94 234 ARG A N 1
ATOM 1885 C CA . ARG A 1 234 ? 24.133 2.880 -30.432 1.00 79.94 234 ARG A CA 1
ATOM 1886 C C . ARG A 1 234 ? 25.319 2.035 -29.982 1.00 79.94 234 ARG A C 1
ATOM 1888 O O . ARG A 1 234 ? 26.005 2.424 -29.037 1.00 79.94 234 ARG A O 1
ATOM 1895 N N . ALA A 1 235 ? 25.552 0.910 -30.659 1.00 82.44 235 ALA A N 1
ATOM 1896 C CA . ALA A 1 235 ? 26.714 0.077 -30.383 1.00 82.44 235 ALA A CA 1
ATOM 1897 C C . ALA A 1 235 ? 27.970 0.969 -30.359 1.00 82.44 235 ALA A C 1
ATOM 1899 O O . ALA A 1 235 ? 28.136 1.787 -31.278 1.00 82.44 235 ALA A O 1
ATOM 1900 N N . PRO A 1 236 ? 28.807 0.880 -29.308 1.00 82.56 236 PRO A N 1
ATOM 1901 C CA . PRO A 1 236 ? 30.004 1.694 -29.222 1.00 82.56 236 PRO A CA 1
ATOM 1902 C C . PRO A 1 236 ? 30.828 1.444 -30.479 1.00 82.56 236 PRO A C 1
ATOM 1904 O O . PRO A 1 236 ? 31.071 0.298 -30.864 1.00 82.56 236 PRO A O 1
ATOM 1907 N N . ARG A 1 237 ? 31.218 2.527 -31.156 1.00 81.81 237 ARG A N 1
ATOM 1908 C CA . ARG A 1 237 ? 32.129 2.413 -32.290 1.00 81.81 237 ARG A CA 1
ATOM 1909 C C . ARG A 1 237 ? 33.447 1.910 -31.729 1.00 81.81 237 ARG A C 1
ATOM 1911 O O . ARG A 1 237 ? 34.138 2.654 -31.037 1.00 81.81 237 ARG A O 1
ATOM 1918 N N . LEU A 1 238 ? 33.760 0.644 -31.991 1.00 81.06 238 LEU A N 1
ATOM 1919 C CA . LEU A 1 238 ? 35.074 0.118 -31.667 1.00 81.06 238 LEU A CA 1
ATOM 1920 C C . LEU A 1 238 ? 36.104 0.978 -32.408 1.00 81.06 238 LEU A C 1
ATOM 1922 O O . LEU A 1 238 ? 35.887 1.282 -33.588 1.00 81.06 238 LEU A O 1
ATOM 1926 N N . PRO A 1 239 ? 37.183 1.413 -31.737 1.00 81.38 239 PRO A N 1
ATOM 1927 C CA . PRO A 1 239 ? 38.236 2.142 -32.410 1.00 81.38 239 PRO A CA 1
ATOM 1928 C C . PRO A 1 239 ? 38.728 1.282 -33.570 1.00 81.38 239 PRO A C 1
ATOM 1930 O O . PRO A 1 239 ? 39.145 0.137 -33.376 1.00 81.38 239 PRO A O 1
ATOM 1933 N N . VAL A 1 240 ? 38.624 1.819 -34.786 1.00 79.75 240 VAL A N 1
ATOM 1934 C CA . VAL A 1 240 ? 39.180 1.168 -35.968 1.00 79.75 240 VAL A CA 1
ATOM 1935 C C . VAL A 1 240 ? 40.673 1.029 -35.703 1.00 79.75 240 VAL A C 1
ATOM 1937 O O . VAL A 1 240 ? 41.356 2.027 -35.476 1.00 79.75 240 VAL A O 1
ATOM 1940 N N . ARG A 1 241 ? 41.170 -0.212 -35.662 1.00 80.31 241 ARG A N 1
ATOM 1941 C CA . ARG A 1 241 ? 42.610 -0.459 -35.591 1.00 80.31 241 ARG A CA 1
ATOM 1942 C C . ARG A 1 241 ? 43.171 -0.028 -36.936 1.00 80.31 241 ARG A C 1
ATOM 1944 O O . ARG A 1 241 ? 42.992 -0.729 -37.927 1.00 80.31 241 ARG A O 1
ATOM 1951 N N . GLU A 1 242 ? 43.772 1.152 -36.974 1.00 85.38 242 GLU A N 1
ATOM 1952 C CA . GLU A 1 242 ? 44.485 1.617 -38.156 1.00 85.38 242 GLU A CA 1
ATOM 1953 C C . GLU A 1 242 ? 45.592 0.612 -38.467 1.00 85.38 242 GLU A C 1
ATOM 1955 O O . GLU A 1 242 ? 46.283 0.132 -37.567 1.00 85.38 242 GLU A O 1
ATOM 1960 N N . LEU A 1 243 ? 45.695 0.216 -39.731 1.00 89.12 243 LEU A N 1
ATOM 1961 C CA . LEU A 1 243 ? 46.719 -0.707 -40.197 1.00 89.12 243 LEU A CA 1
ATOM 1962 C C . LEU A 1 243 ? 47.823 0.107 -40.858 1.00 89.12 243 LEU A C 1
ATOM 1964 O O . LEU A 1 243 ? 47.550 1.007 -41.649 1.00 89.12 243 LEU A O 1
ATOM 1968 N N . CYS A 1 244 ? 49.073 -0.226 -40.554 1.00 85.06 244 CYS A N 1
ATOM 1969 C CA . CYS A 1 244 ? 50.220 0.370 -41.220 1.00 85.06 244 CYS A CA 1
ATOM 1970 C C . CYS A 1 244 ? 50.191 0.003 -42.719 1.00 85.06 244 CYS A C 1
ATOM 1972 O O . CYS A 1 244 ? 50.142 -1.189 -43.032 1.00 85.06 244 CYS A O 1
ATOM 1974 N N . PRO A 1 245 ? 50.286 0.969 -43.652 1.00 85.56 245 PRO A N 1
ATOM 1975 C CA . PRO A 1 245 ? 50.229 0.697 -45.092 1.00 85.56 245 PRO A CA 1
ATOM 1976 C C . PRO A 1 245 ? 51.424 -0.118 -45.608 1.00 85.56 245 PRO A C 1
ATOM 1978 O O . PRO A 1 245 ? 51.348 -0.704 -46.681 1.00 85.56 245 PRO A O 1
ATOM 1981 N N . VAL A 1 246 ? 52.521 -0.170 -44.847 1.00 88.19 246 VAL A N 1
ATOM 1982 C CA . VAL A 1 246 ? 53.738 -0.914 -45.208 1.00 88.19 246 VAL A CA 1
ATOM 1983 C C . VAL A 1 246 ? 53.723 -2.330 -44.634 1.00 88.19 246 VAL A C 1
ATOM 1985 O O . VAL A 1 246 ? 54.117 -3.280 -45.301 1.00 88.19 246 VAL A O 1
ATOM 1988 N N . THR A 1 247 ? 53.287 -2.487 -43.381 1.00 88.50 247 THR A N 1
ATOM 1989 C CA . THR A 1 247 ? 53.402 -3.768 -42.659 1.00 88.50 247 THR A CA 1
ATOM 1990 C C . THR A 1 247 ? 52.080 -4.514 -42.511 1.00 88.50 247 THR A C 1
ATOM 1992 O O . THR A 1 247 ? 52.093 -5.661 -42.070 1.00 88.50 247 THR A O 1
ATOM 1995 N N . HIS A 1 248 ? 50.944 -3.884 -42.834 1.00 84.25 248 HIS A N 1
ATOM 1996 C CA . HIS A 1 248 ? 49.583 -4.399 -42.617 1.00 84.25 248 HIS A CA 1
ATOM 1997 C C . HIS A 1 248 ? 49.297 -4.862 -41.173 1.00 84.25 248 HIS A C 1
ATOM 1999 O O . HIS A 1 248 ? 48.325 -5.569 -40.912 1.00 84.25 248 HIS A O 1
ATOM 2005 N N . ARG A 1 249 ? 50.134 -4.453 -40.214 1.00 88.00 249 ARG A N 1
ATOM 2006 C CA . ARG A 1 249 ? 49.967 -4.692 -38.776 1.00 88.00 249 ARG A CA 1
ATOM 2007 C C . ARG A 1 249 ? 49.288 -3.486 -38.118 1.00 88.00 249 ARG A C 1
ATOM 2009 O O . ARG A 1 249 ? 49.297 -2.407 -38.715 1.00 88.00 249 ARG A O 1
ATOM 2016 N N . PRO A 1 250 ? 48.716 -3.636 -36.906 1.00 89.69 250 PRO A N 1
ATOM 2017 C CA . PRO A 1 250 ? 48.176 -2.507 -36.154 1.00 89.69 250 PRO A CA 1
ATOM 2018 C C . PRO A 1 250 ? 49.204 -1.376 -36.054 1.00 89.69 250 PRO A C 1
ATOM 2020 O O . PRO A 1 250 ? 50.350 -1.618 -35.669 1.00 89.69 250 PRO A O 1
ATOM 2023 N N . ALA A 1 251 ? 48.802 -0.167 -36.433 1.00 86.06 251 ALA A N 1
ATOM 2024 C CA . ALA A 1 251 ? 49.645 1.012 -36.381 1.00 86.06 251 ALA A CA 1
ATOM 2025 C C . ALA A 1 251 ? 50.026 1.307 -34.924 1.00 86.06 251 ALA A C 1
ATOM 2027 O O . ALA A 1 251 ? 49.173 1.333 -34.036 1.00 86.06 251 ALA A O 1
ATOM 2028 N N . LEU A 1 252 ? 51.324 1.495 -34.684 1.00 84.56 252 LEU A N 1
ATOM 2029 C CA . LEU A 1 252 ? 51.850 1.872 -33.370 1.00 84.56 252 LEU A CA 1
ATOM 2030 C C . LEU A 1 252 ? 51.670 3.371 -33.096 1.00 84.56 252 LEU A C 1
ATOM 2032 O O . LEU A 1 252 ? 51.611 3.779 -31.940 1.00 84.56 252 LEU A O 1
ATOM 2036 N N . TYR A 1 253 ? 51.559 4.169 -34.159 1.00 80.25 253 TYR A N 1
ATOM 2037 C CA . TYR A 1 253 ? 51.437 5.620 -34.117 1.00 80.25 253 TYR A CA 1
ATOM 2038 C C . TYR A 1 253 ? 50.439 6.082 -35.176 1.00 80.25 253 TYR A C 1
ATOM 2040 O O . TYR A 1 253 ? 50.227 5.392 -36.175 1.00 80.25 253 TYR A O 1
ATOM 2048 N N . ARG A 1 254 ? 49.829 7.239 -34.924 1.00 77.00 254 ARG A N 1
ATOM 2049 C CA . ARG A 1 254 ? 49.018 7.975 -35.895 1.00 77.00 254 ARG A CA 1
ATOM 2050 C C . ARG A 1 254 ? 49.873 9.115 -36.437 1.00 77.00 254 ARG A C 1
ATOM 2052 O O . ARG A 1 254 ? 50.543 9.760 -35.630 1.00 77.00 254 ARG A O 1
ATOM 2059 N N . ASP A 1 255 ? 49.857 9.312 -37.750 1.00 68.12 255 ASP A N 1
ATOM 2060 C CA . ASP A 1 255 ? 50.520 10.443 -38.416 1.00 68.12 255 ASP A CA 1
ATOM 2061 C C . ASP A 1 255 ? 49.748 11.757 -38.209 1.00 68.12 255 ASP A C 1
ATOM 2063 O O . ASP A 1 255 ? 48.494 11.708 -38.128 1.00 68.12 255 ASP A O 1
#

InterPro domains:
  IPR046757 Vps72/YL1, N-terminal [PF05764] (2-178)

Organism: NCBI:txid449367

Sequence (255 aa):
QESGDDEYRGEHSDSDDEVDSDFDIDEGDEPGSEQDEAEPRRRRRVLTKAYREPLKSLRAKKAEGPRGGSQKSREVKSVPLELQEDVGDSRKHMRQSTTEHTRQTFLRLQERQVQSKRKKGGPNYERPLTQEELLEEAKITEEINLRSLENYERLEADKKKQVQKKRKIVGPVIRYWSLTMPLLPEPGRDDPVDVEGLDPDSHPAPPAPPGKCSRTFISFSDDATFERCFPRGRAPRLPVRELCPVTHRPALYRD

Foldseek 3Di:
DDPDPDDDDDPPPCPPPDDDPCPPPDPPDDPDPDPDDDDDDDDDDDPDPDDDPPDPDPPDDDDDDDDDDDDDDDDDDDDDDDDDPDDDPPPPPDPPVVVVVVVVVVVVVVVVVVVVVVVPDDDDPPDPQDPVSVVVVVVVVVVVVVVVVVVVVVVVVVVVVPPPDPPPDDDKDKDKDKDKDFDDPPPPPPDPPPPPPDDPPDDDDPPDPGDIDIDMDIDIPDVVVVCVVVPPDDDPDDPPQDADPVPRHRDPDDD

Radius of gyration: 44.82 Å; chains: 1; bounding box: 99×88×112 Å

pLDDT: mean 71.16, std 19.16, range [30.25, 97.38]